Protein AF-0000000084351774 (afdb_homodimer)

Structure (mmCIF, N/CA/C/O backbone):
data_AF-0000000084351774-model_v1
#
loop_
_entity.id
_entity.type
_entity.pdbx_description
1 polymer 'ESAT-6-like protein'
#
loop_
_atom_site.group_PDB
_atom_site.id
_atom_site.type_symbol
_atom_site.label_atom_id
_atom_site.label_alt_id
_atom_site.label_comp_id
_atom_site.label_asym_id
_atom_site.label_entity_id
_atom_site.label_seq_id
_atom_site.pdbx_PDB_ins_code
_atom_site.Cartn_x
_atom_site.Cartn_y
_atom_site.Cartn_z
_atom_site.occupancy
_atom_site.B_iso_or_equiv
_atom_site.auth_seq_id
_atom_site.auth_comp_id
_atom_site.auth_asym_id
_atom_site.auth_atom_id
_atom_site.pdbx_PDB_model_num
ATOM 1 N N . MET A 1 1 ? 3.242 -25.094 -24.734 1 43.88 1 MET A N 1
ATOM 2 C CA . MET A 1 1 ? 3.279 -25.969 -23.578 1 43.88 1 MET A CA 1
ATOM 3 C C . MET A 1 1 ? 3.076 -25.172 -22.281 1 43.88 1 MET A C 1
ATOM 5 O O . MET A 1 1 ? 3.398 -23.984 -22.234 1 43.88 1 MET A O 1
ATOM 9 N N . ALA A 1 2 ? 2.023 -25.312 -21.484 1 52.97 2 ALA A N 1
ATOM 10 C CA . ALA A 1 2 ? 1.847 -24.609 -20.219 1 52.97 2 ALA A CA 1
ATOM 11 C C . ALA A 1 2 ? 3.102 -24.719 -19.359 1 52.97 2 ALA A C 1
ATOM 13 O O . ALA A 1 2 ? 3.717 -25.781 -19.281 1 52.97 2 ALA A O 1
ATOM 14 N N . GLY A 1 3 ? 3.783 -23.688 -19.094 1 63.03 3 GLY A N 1
ATOM 15 C CA . GLY A 1 3 ? 5.055 -23.781 -18.391 1 63.03 3 GLY A CA 1
ATOM 16 C C . GLY A 1 3 ? 4.977 -24.609 -17.125 1 63.03 3 GLY A C 1
ATOM 17 O O . GLY A 1 3 ? 3.881 -24.922 -16.641 1 63.03 3 GLY A O 1
ATOM 18 N N . GLN A 1 4 ? 5.938 -25.297 -16.797 1 80.94 4 GLN A N 1
ATOM 19 C CA . GLN A 1 4 ? 6.051 -26.219 -15.664 1 80.94 4 GLN A CA 1
ATOM 20 C C . GLN A 1 4 ? 5.941 -25.484 -14.336 1 80.94 4 GLN A C 1
ATOM 22 O O . GLN A 1 4 ? 6.539 -24.422 -14.164 1 80.94 4 GLN A O 1
ATOM 27 N N . ILE A 1 5 ? 4.879 -25.891 -13.453 1 87.19 5 ILE A N 1
ATOM 28 C CA . ILE A 1 5 ? 4.738 -25.453 -12.07 1 87.19 5 ILE A CA 1
ATOM 29 C C . ILE A 1 5 ? 5.449 -26.438 -11.141 1 87.19 5 ILE A C 1
ATOM 31 O O . ILE A 1 5 ? 5.195 -27.641 -11.195 1 87.19 5 ILE A O 1
ATOM 35 N N . ARG A 1 6 ? 6.402 -25.938 -10.461 1 91.12 6 ARG A N 1
ATOM 36 C CA . ARG A 1 6 ? 7.215 -26.766 -9.578 1 91.12 6 ARG A CA 1
ATOM 37 C C . ARG A 1 6 ? 6.801 -26.594 -8.117 1 91.12 6 ARG A C 1
ATOM 39 O O . ARG A 1 6 ? 7.648 -26.578 -7.227 1 91.12 6 ARG A O 1
ATOM 46 N N . MET A 1 7 ? 5.621 -26.281 -7.895 1 93.62 7 MET A N 1
ATOM 47 C CA . MET A 1 7 ? 5.043 -26.156 -6.559 1 93.62 7 MET A CA 1
ATOM 48 C C . MET A 1 7 ? 3.955 -27.188 -6.336 1 93.62 7 MET A C 1
ATOM 50 O O . MET A 1 7 ? 3.221 -27.547 -7.262 1 93.62 7 MET A O 1
ATOM 54 N N . THR A 1 8 ? 3.967 -27.656 -5.059 1 94.88 8 THR A N 1
ATOM 55 C CA . THR A 1 8 ? 2.859 -28.531 -4.676 1 94.88 8 THR A CA 1
ATOM 56 C C . THR A 1 8 ? 1.582 -27.719 -4.473 1 94.88 8 THR A C 1
ATOM 58 O O . THR A 1 8 ? 1.634 -26.5 -4.316 1 94.88 8 THR A O 1
ATOM 61 N N . PRO A 1 9 ? 0.42 -28.406 -4.43 1 97.06 9 PRO A N 1
ATOM 62 C CA . PRO A 1 9 ? -0.834 -27.719 -4.125 1 97.06 9 PRO A CA 1
ATOM 63 C C . PRO A 1 9 ? -0.791 -26.969 -2.795 1 97.06 9 PRO A C 1
ATOM 65 O O . PRO A 1 9 ? -1.277 -25.844 -2.697 1 97.06 9 PRO A O 1
ATOM 68 N N . ASP A 1 10 ? -0.139 -27.562 -1.834 1 97.88 10 ASP A N 1
ATOM 69 C CA . ASP A 1 10 ? -0.064 -26.938 -0.518 1 97.88 10 ASP A CA 1
ATOM 70 C C . ASP A 1 10 ? 0.781 -25.656 -0.561 1 97.88 10 ASP A C 1
ATOM 72 O O . ASP A 1 10 ? 0.441 -24.656 0.074 1 97.88 10 ASP A O 1
ATOM 76 N N . GLN A 1 11 ? 1.874 -25.734 -1.217 1 97.38 11 GLN A N 1
ATOM 77 C CA . GLN A 1 11 ? 2.723 -24.562 -1.377 1 97.38 11 GLN A CA 1
ATOM 78 C C . GLN A 1 11 ? 1.978 -23.438 -2.088 1 97.38 11 GLN A C 1
ATOM 80 O O . GLN A 1 11 ? 2.078 -22.281 -1.694 1 97.38 11 GLN A O 1
ATOM 85 N N . LEU A 1 12 ? 1.243 -23.766 -3.107 1 97.69 12 LEU A N 1
ATOM 86 C CA . LEU A 1 12 ? 0.441 -22.797 -3.846 1 97.69 12 LEU A CA 1
ATOM 87 C C . LEU A 1 12 ? -0.591 -22.125 -2.936 1 97.69 12 LEU A C 1
ATOM 89 O O . LEU A 1 12 ? -0.768 -20.906 -2.969 1 97.69 12 LEU A O 1
ATOM 93 N N . GLN A 1 13 ? -1.174 -22.938 -2.145 1 98.62 13 GLN A N 1
ATOM 94 C CA . GLN A 1 13 ? -2.191 -22.422 -1.236 1 98.62 13 GLN A CA 1
ATOM 95 C C . GLN A 1 13 ? -1.574 -21.5 -0.185 1 98.62 13 GLN A C 1
ATOM 97 O O . GLN A 1 13 ? -2.166 -20.484 0.182 1 98.62 13 GLN A O 1
ATOM 102 N N . ALA A 1 14 ? -0.436 -21.906 0.31 1 98.5 14 ALA A N 1
ATOM 103 C CA . ALA A 1 14 ? 0.244 -21.078 1.308 1 98.5 14 ALA A CA 1
ATOM 104 C C . ALA A 1 14 ? 0.617 -19.719 0.733 1 98.5 14 ALA A C 1
ATOM 106 O O . ALA A 1 14 ? 0.465 -18.688 1.401 1 98.5 14 ALA A O 1
ATOM 107 N N . ARG A 1 15 ? 1.112 -19.672 -0.45 1 98.12 15 ARG A N 1
ATOM 108 C CA . ARG A 1 15 ? 1.452 -18.422 -1.097 1 98.12 15 ARG A CA 1
ATOM 109 C C . ARG A 1 15 ? 0.202 -17.594 -1.376 1 98.12 15 ARG A C 1
ATOM 111 O O . ARG A 1 15 ? 0.211 -16.359 -1.215 1 98.12 15 ARG A O 1
ATOM 118 N N . ALA A 1 16 ? -0.841 -18.25 -1.843 1 98.81 16 ALA A N 1
ATOM 119 C CA . ALA A 1 16 ? -2.113 -17.562 -2.072 1 98.81 16 ALA A CA 1
ATOM 120 C C . ALA A 1 16 ? -2.561 -16.812 -0.828 1 98.81 16 ALA A C 1
ATOM 122 O O . ALA A 1 16 ? -2.979 -15.648 -0.918 1 98.81 16 ALA A O 1
ATOM 123 N N . LYS A 1 17 ? -2.406 -17.453 0.258 1 98.88 17 LYS A N 1
ATOM 124 C CA . LYS A 1 17 ? -2.832 -16.859 1.52 1 98.88 17 LYS A CA 1
ATOM 125 C C . LYS A 1 17 ? -2.02 -15.602 1.831 1 98.88 17 LYS A C 1
ATOM 127 O O . LYS A 1 17 ? -2.559 -14.625 2.348 1 98.88 17 LYS A O 1
ATOM 132 N N . ARG A 1 18 ? -0.781 -15.633 1.539 1 98.81 18 ARG A N 1
ATOM 133 C CA . ARG A 1 18 ? 0.073 -14.477 1.785 1 98.81 18 ARG A CA 1
ATOM 134 C C . ARG A 1 18 ? -0.361 -13.281 0.937 1 98.81 18 ARG A C 1
ATOM 136 O O . ARG A 1 18 ? -0.376 -12.148 1.415 1 98.81 18 ARG A O 1
ATOM 143 N N . TYR A 1 19 ? -0.683 -13.562 -0.266 1 98.88 19 TYR A N 1
ATOM 144 C CA . TYR A 1 19 ? -1.185 -12.492 -1.121 1 98.88 19 TYR A CA 1
ATOM 145 C C . TYR A 1 19 ? -2.496 -11.93 -0.582 1 98.88 19 TYR A C 1
ATOM 147 O O . TYR A 1 19 ? -2.684 -10.711 -0.526 1 98.88 19 TYR A O 1
ATOM 155 N N . GLY A 1 20 ? -3.373 -12.797 -0.236 1 98.94 20 GLY A N 1
ATOM 156 C CA . GLY A 1 20 ? -4.648 -12.367 0.31 1 98.94 20 GLY A CA 1
ATOM 157 C C . GLY A 1 20 ? -4.508 -11.523 1.566 1 98.94 20 GLY A C 1
ATOM 158 O O . GLY A 1 20 ? -5.16 -10.492 1.704 1 98.94 20 GLY A O 1
ATOM 159 N N . GLN A 1 21 ? -3.643 -11.984 2.484 1 98.88 21 GLN A N 1
ATOM 160 C CA . GLN A 1 21 ? -3.389 -11.25 3.721 1 98.88 21 GLN A CA 1
ATOM 161 C C . GLN A 1 21 ? -2.793 -9.875 3.432 1 98.88 21 GLN A C 1
ATOM 163 O O . GLN A 1 21 ? -3.164 -8.883 4.066 1 98.88 21 GLN A O 1
ATOM 168 N N . SER A 1 22 ? -1.907 -9.859 2.486 1 98.88 22 SER A N 1
ATOM 169 C CA . SER A 1 22 ? -1.298 -8.586 2.113 1 98.88 22 SER A CA 1
ATOM 170 C C . SER A 1 22 ? -2.332 -7.629 1.536 1 98.88 22 SER A C 1
ATOM 172 O O . SER A 1 22 ? -2.326 -6.438 1.854 1 98.88 22 SER A O 1
ATOM 174 N N . SER A 1 23 ? -3.211 -8.109 0.695 1 98.94 23 SER A N 1
ATOM 175 C CA . SER A 1 23 ? -4.281 -7.293 0.135 1 98.94 23 SER A CA 1
ATOM 176 C C . SER A 1 23 ? -5.141 -6.68 1.233 1 98.94 23 SER A C 1
ATOM 178 O O . SER A 1 23 ? -5.414 -5.477 1.216 1 98.94 23 SER A O 1
ATOM 180 N N . GLN A 1 24 ? -5.496 -7.488 2.207 1 98.88 24 GLN A N 1
ATOM 181 C CA . GLN A 1 24 ? -6.336 -7.027 3.305 1 98.88 24 GLN A CA 1
ATOM 182 C C . GLN A 1 24 ? -5.621 -5.965 4.137 1 98.88 24 GLN A C 1
ATOM 184 O O . GLN A 1 24 ? -6.23 -4.969 4.539 1 98.88 24 GLN A O 1
ATOM 189 N N . GLN A 1 25 ? -4.363 -6.23 4.383 1 98.88 25 GLN A N 1
ATOM 190 C CA . GLN A 1 25 ? -3.576 -5.258 5.137 1 98.88 25 GLN A CA 1
ATOM 191 C C . GLN A 1 25 ? -3.492 -3.926 4.398 1 98.88 25 GLN A C 1
ATOM 193 O O . GLN A 1 25 ? -3.65 -2.865 5.008 1 98.88 25 GLN A O 1
ATOM 198 N N . ILE A 1 26 ? -3.293 -3.99 3.141 1 98.88 26 ILE A N 1
ATOM 199 C CA . ILE A 1 26 ? -3.195 -2.777 2.336 1 98.88 26 ILE A CA 1
ATOM 200 C C . ILE A 1 26 ? -4.52 -2.02 2.377 1 98.88 26 ILE A C 1
ATOM 202 O O . ILE A 1 26 ? -4.539 -0.799 2.549 1 98.88 26 ILE A O 1
ATOM 206 N N . GLU A 1 27 ? -5.59 -2.717 2.23 1 98.81 27 GLU A N 1
ATOM 207 C CA . GLU A 1 27 ? -6.91 -2.09 2.236 1 98.81 27 GLU A CA 1
ATOM 208 C C . GLU A 1 27 ? -7.195 -1.415 3.574 1 98.81 27 GLU A C 1
ATOM 210 O O . GLU A 1 27 ? -7.789 -0.336 3.617 1 98.81 27 GLU A O 1
ATOM 215 N N . GLN A 1 28 ? -6.805 -2.068 4.586 1 98.81 28 GLN A N 1
ATOM 216 C CA . GLN A 1 28 ? -6.996 -1.487 5.91 1 98.81 28 GLN A CA 1
ATOM 217 C C . GLN A 1 28 ? -6.18 -0.21 6.074 1 98.81 28 GLN A C 1
ATOM 219 O O . GLN A 1 28 ? -6.68 0.793 6.586 1 98.81 28 GLN A O 1
ATOM 224 N N . ILE A 1 29 ? -4.938 -0.267 5.664 1 98.88 29 ILE A N 1
ATOM 225 C CA . ILE A 1 29 ? -4.07 0.904 5.738 1 98.88 29 ILE A CA 1
ATOM 226 C C . ILE A 1 29 ? -4.676 2.047 4.926 1 98.88 29 ILE A C 1
ATOM 228 O O . ILE A 1 29 ? -4.727 3.188 5.391 1 98.88 29 ILE A O 1
ATOM 232 N N . LEU A 1 30 ? -5.152 1.757 3.738 1 98.88 30 LEU A N 1
ATOM 233 C CA . LEU A 1 30 ? -5.738 2.764 2.861 1 98.88 30 LEU A CA 1
ATOM 234 C C . LEU A 1 30 ? -6.973 3.389 3.5 1 98.88 30 LEU A C 1
ATOM 236 O O . LEU A 1 30 ? -7.176 4.602 3.412 1 98.88 30 LEU A O 1
ATOM 240 N N . ARG A 1 31 ? -7.781 2.561 4.082 1 98.69 31 ARG A N 1
ATOM 241 C CA . ARG A 1 31 ? -8.969 3.072 4.766 1 98.69 31 ARG A CA 1
ATOM 242 C C . ARG A 1 31 ? -8.578 4.02 5.895 1 98.69 31 ARG A C 1
ATOM 244 O O . ARG A 1 31 ? -9.141 5.109 6.016 1 98.69 31 ARG A O 1
ATOM 251 N N . ASP A 1 32 ? -7.633 3.627 6.703 1 98.62 32 ASP A N 1
ATOM 252 C CA . ASP A 1 32 ? -7.164 4.449 7.812 1 98.62 32 ASP A CA 1
ATOM 253 C C . ASP A 1 32 ? -6.602 5.777 7.312 1 98.62 32 ASP A C 1
ATOM 255 O O . ASP A 1 32 ? -6.91 6.836 7.867 1 98.62 32 ASP A O 1
ATOM 259 N N . LEU A 1 33 ? -5.828 5.707 6.262 1 98.81 33 LEU A N 1
ATOM 260 C CA . LEU A 1 33 ? -5.195 6.91 5.727 1 98.81 33 LEU A CA 1
ATOM 261 C C . LEU A 1 33 ? -6.23 7.82 5.07 1 98.81 33 LEU A C 1
ATOM 263 O O . LEU A 1 33 ? -6.102 9.047 5.117 1 98.81 33 LEU A O 1
ATOM 267 N N . THR A 1 34 ? -7.188 7.234 4.422 1 98.62 34 THR A N 1
ATOM 268 C CA . THR A 1 34 ? -8.266 8.023 3.832 1 98.62 34 THR A CA 1
ATOM 269 C C . THR A 1 34 ? -9.008 8.812 4.906 1 98.62 34 THR A C 1
ATOM 271 O O . THR A 1 34 ? -9.273 10 4.738 1 98.62 34 THR A O 1
ATOM 274 N N . ASN A 1 35 ? -9.289 8.188 6.004 1 98 35 ASN A N 1
ATOM 275 C CA . ASN A 1 35 ? -9.93 8.867 7.125 1 98 35 ASN A CA 1
ATOM 276 C C . ASN A 1 35 ? -9.047 9.969 7.691 1 98 35 ASN A C 1
ATOM 278 O O . ASN A 1 35 ? -9.531 11.062 7.992 1 98 35 ASN A O 1
ATOM 282 N N . LEU A 1 36 ? -7.773 9.688 7.844 1 97.38 36 LEU A N 1
ATOM 283 C CA . LEU A 1 36 ? -6.82 10.68 8.344 1 97.38 36 LEU A CA 1
ATOM 284 C C . LEU A 1 36 ? -6.773 11.898 7.422 1 97.38 36 LEU A C 1
ATOM 286 O O . LEU A 1 36 ? -6.742 13.031 7.898 1 97.38 36 LEU A O 1
ATOM 290 N N . GLN A 1 37 ? -6.805 11.672 6.133 1 96.69 37 GLN A N 1
ATOM 291 C CA . GLN A 1 37 ? -6.805 12.75 5.148 1 96.69 37 GLN A CA 1
ATOM 292 C C . GLN A 1 37 ? -8.055 13.609 5.273 1 96.69 37 GLN A C 1
ATOM 294 O O . GLN A 1 37 ? -7.984 14.844 5.191 1 96.69 37 GLN A O 1
ATOM 299 N N . GLU A 1 38 ? -9.195 12.984 5.426 1 94.88 38 GLU A N 1
ATOM 300 C CA . GLU A 1 38 ? -10.453 13.703 5.574 1 94.88 38 GLU A CA 1
ATOM 301 C C . GLU A 1 38 ? -10.438 14.594 6.816 1 94.88 38 GLU A C 1
ATOM 303 O O . GLU A 1 38 ? -10.875 15.742 6.766 1 94.88 38 GLU A O 1
ATOM 308 N N . GLU A 1 39 ? -9.945 14.094 7.898 1 94 39 GLU A N 1
ATOM 309 C CA . GLU A 1 39 ? -9.82 14.859 9.133 1 94 39 GLU A CA 1
ATOM 310 C C . GLU A 1 39 ? -8.875 16.047 8.961 1 94 39 GLU A C 1
ATOM 312 O O . GLU A 1 39 ? -9.172 17.156 9.398 1 94 39 GLU A O 1
ATOM 317 N N . LEU A 1 40 ? -7.773 15.758 8.305 1 93.62 40 LEU A N 1
ATOM 318 C CA . LEU A 1 40 ? -6.777 16.797 8.086 1 93.62 40 LEU A CA 1
ATOM 319 C C . LEU A 1 40 ? -7.344 17.922 7.219 1 93.62 40 LEU A C 1
ATOM 321 O O . LEU A 1 40 ? -7.129 19.094 7.508 1 93.62 40 LEU A O 1
ATOM 325 N N . ARG A 1 41 ? -8.008 17.578 6.191 1 91.44 41 ARG A N 1
ATOM 326 C CA . ARG A 1 41 ? -8.602 18.562 5.293 1 91.44 41 ARG A CA 1
ATOM 327 C C . ARG A 1 41 ? -9.555 19.5 6.051 1 91.44 41 ARG A C 1
ATOM 329 O O . ARG A 1 41 ? -9.648 20.688 5.742 1 91.44 41 ARG A O 1
ATOM 336 N N . GLY A 1 42 ? -10.234 18.922 7.023 1 90.69 42 GLY A N 1
ATOM 337 C CA . GLY A 1 42 ? -11.188 19.703 7.793 1 90.69 42 GLY A CA 1
ATOM 338 C C . GLY A 1 42 ? -10.523 20.625 8.797 1 90.69 42 GLY A C 1
ATOM 339 O O . GLY A 1 42 ? -11.156 21.562 9.305 1 90.69 42 GLY A O 1
ATOM 340 N N . GLU A 1 43 ? -9.289 20.375 9.094 1 91.5 43 GLU A N 1
ATOM 341 C CA . GLU A 1 43 ? -8.633 21.078 10.188 1 91.5 43 GLU A CA 1
ATOM 342 C C . GLU A 1 43 ? -7.504 21.969 9.664 1 91.5 43 GLU A C 1
ATOM 344 O O . GLU A 1 43 ? -6.898 22.719 10.43 1 91.5 43 GLU A O 1
ATOM 349 N N . TRP A 1 44 ? -7.238 21.75 8.375 1 87 44 TRP A N 1
ATOM 350 C CA . TRP A 1 44 ? -6.168 22.484 7.719 1 87 44 TRP A CA 1
ATOM 351 C C . TRP A 1 44 ? -6.719 23.375 6.602 1 87 44 TRP A C 1
ATOM 353 O O . TRP A 1 44 ? -7.305 22.875 5.641 1 87 44 TRP A O 1
ATOM 363 N N . GLU A 1 45 ? -6.652 24.609 6.801 1 78.75 45 GLU A N 1
ATOM 364 C CA . GLU A 1 45 ? -7.129 25.547 5.785 1 78.75 45 GLU A CA 1
ATOM 365 C C . GLU A 1 45 ? -5.98 26.062 4.93 1 78.75 45 GLU A C 1
ATOM 367 O O . GLU A 1 45 ? -4.895 26.359 5.438 1 78.75 45 GLU A O 1
ATOM 372 N N . GLY A 1 46 ? -6.234 26.094 3.578 1 77 46 GLY A N 1
ATOM 373 C CA . GLY A 1 46 ? -5.281 26.75 2.693 1 77 46 GLY A CA 1
ATOM 374 C C . GLY A 1 46 ? -4.566 25.766 1.772 1 77 46 GLY A C 1
ATOM 375 O O . GLY A 1 46 ? -4.914 24.594 1.717 1 77 46 GLY A O 1
ATOM 376 N N . ARG A 1 47 ? -3.533 26.344 1.1 1 80 47 ARG A N 1
ATOM 377 C CA . ARG A 1 47 ? -2.91 25.641 -0.018 1 80 47 ARG A CA 1
ATOM 378 C C . ARG A 1 47 ? -1.722 24.812 0.451 1 80 47 ARG A C 1
ATOM 380 O O . ARG A 1 47 ? -1.191 24 -0.305 1 80 47 ARG A O 1
ATOM 387 N N . ALA A 1 48 ? -1.439 24.906 1.725 1 78.19 48 ALA A N 1
ATOM 388 C CA . ALA A 1 48 ? -0.182 24.328 2.186 1 78.19 48 ALA A CA 1
ATOM 389 C C . ALA A 1 48 ? -0.202 22.797 2.059 1 78.19 48 ALA A C 1
ATOM 391 O O . ALA A 1 48 ? 0.833 22.172 1.809 1 78.19 48 ALA A O 1
ATOM 392 N N . PHE A 1 49 ? -1.435 22.25 2.162 1 86.75 49 PHE A N 1
ATOM 393 C CA . PHE A 1 49 ? -1.5 20.797 2.135 1 86.75 49 PHE A CA 1
ATOM 394 C C . PHE A 1 49 ? -2.146 20.312 0.844 1 86.75 49 PHE A C 1
ATOM 396 O O . PHE A 1 49 ? -2.217 19.109 0.597 1 86.75 49 PHE A O 1
ATOM 403 N N . GLU A 1 50 ? -2.547 21.172 0.055 1 90.69 50 GLU A N 1
ATOM 404 C CA . GLU A 1 50 ? -3.277 20.844 -1.165 1 90.69 50 GLU A CA 1
ATOM 405 C C . GLU A 1 50 ? -2.449 19.953 -2.082 1 90.69 50 GLU A C 1
ATOM 407 O O . GLU A 1 50 ? -2.982 19.031 -2.705 1 90.69 50 GLU A O 1
ATOM 412 N N . ARG A 1 51 ? -1.21 20.25 -2.115 1 92.75 51 ARG A N 1
ATOM 413 C CA . ARG A 1 51 ? -0.34 19.469 -2.979 1 92.75 51 ARG A CA 1
ATOM 414 C C . ARG A 1 51 ? -0.282 18.016 -2.514 1 92.75 51 ARG A C 1
ATOM 416 O O . ARG A 1 51 ? -0.313 17.094 -3.334 1 92.75 51 ARG A O 1
ATOM 423 N N . PHE A 1 52 ? -0.22 17.828 -1.223 1 95.5 52 PHE A N 1
ATOM 424 C CA . PHE A 1 52 ? -0.191 16.469 -0.688 1 95.5 52 PHE A CA 1
ATOM 425 C C . PHE A 1 52 ? -1.517 15.758 -0.938 1 95.5 52 PHE A C 1
ATOM 427 O O . PHE A 1 52 ? -1.537 14.578 -1.295 1 95.5 52 PHE A O 1
ATOM 434 N N . ASP A 1 53 ? -2.553 16.469 -0.72 1 95.5 53 ASP A N 1
ATOM 435 C CA . ASP A 1 53 ? -3.879 15.906 -0.945 1 95.5 53 ASP A CA 1
ATOM 436 C C . ASP A 1 53 ? -4.055 15.484 -2.402 1 95.5 53 ASP A C 1
ATOM 438 O O . ASP A 1 53 ? -4.625 14.43 -2.686 1 95.5 53 ASP A O 1
ATOM 442 N N . ASP A 1 54 ? -3.588 16.312 -3.291 1 96.75 54 ASP A N 1
ATOM 443 C CA . ASP A 1 54 ? -3.662 15.992 -4.715 1 96.75 54 ASP A CA 1
ATOM 444 C C . ASP A 1 54 ? -2.895 14.711 -5.039 1 96.75 54 ASP A C 1
ATOM 446 O O . ASP A 1 54 ? -3.393 13.852 -5.766 1 96.75 54 ASP A O 1
ATOM 450 N N . GLN A 1 55 ? -1.711 14.664 -4.523 1 98.19 55 GLN A N 1
ATOM 451 C CA . GLN A 1 55 ? -0.909 13.461 -4.754 1 98.19 55 GLN A CA 1
ATOM 452 C C . GLN A 1 55 ? -1.577 12.227 -4.156 1 98.19 55 GLN A C 1
ATOM 454 O O . GLN A 1 55 ? -1.536 11.148 -4.746 1 98.19 55 GLN A O 1
ATOM 459 N N . PHE A 1 56 ? -2.182 12.375 -2.988 1 98.69 56 PHE A N 1
ATOM 460 C CA . PHE A 1 56 ? -2.906 11.273 -2.367 1 98.69 56 PHE A CA 1
ATOM 461 C C . PHE A 1 56 ? -4.027 10.781 -3.275 1 98.69 56 PHE A C 1
ATOM 463 O O . PHE A 1 56 ? -4.16 9.578 -3.512 1 98.69 56 PHE A O 1
ATOM 470 N N . ARG A 1 57 ? -4.77 11.672 -3.805 1 98.06 57 ARG A N 1
ATOM 471 C CA . ARG A 1 57 ? -5.898 11.336 -4.664 1 98.06 57 ARG A CA 1
ATOM 472 C C . ARG A 1 57 ? -5.434 10.648 -5.941 1 98.06 57 ARG A C 1
ATOM 474 O O . ARG A 1 57 ? -6.121 9.766 -6.465 1 98.06 57 ARG A O 1
ATOM 481 N N . GLU A 1 58 ? -4.301 11.008 -6.391 1 98.62 58 GLU A N 1
ATOM 482 C CA . GLU A 1 58 ? -3.744 10.422 -7.605 1 98.62 58 GLU A CA 1
ATOM 483 C C . GLU A 1 58 ? -3.236 9.008 -7.355 1 98.62 58 GLU A C 1
ATOM 485 O O . GLU A 1 58 ? -3.41 8.125 -8.195 1 98.62 58 GLU A O 1
ATOM 490 N N . LEU A 1 59 ? -2.664 8.836 -6.215 1 98.81 59 LEU A N 1
ATOM 491 C CA . LEU A 1 59 ? -1.959 7.582 -5.973 1 98.81 59 LEU A CA 1
ATOM 492 C C . LEU A 1 59 ? -2.889 6.547 -5.344 1 98.81 59 LEU A C 1
ATOM 494 O O . LEU A 1 59 ? -2.686 5.344 -5.504 1 98.81 59 LEU A O 1
ATOM 498 N N . LYS A 1 60 ? -3.918 7.016 -4.633 1 98.88 60 LYS A N 1
ATOM 499 C CA . LYS A 1 60 ? -4.82 6.121 -3.912 1 98.88 60 LYS A CA 1
ATOM 500 C C . LYS A 1 60 ? -5.383 5.043 -4.836 1 98.88 60 LYS A C 1
ATOM 502 O O . LYS A 1 60 ? -5.324 3.854 -4.516 1 98.88 60 LYS A O 1
ATOM 507 N N . PRO A 1 61 ? -5.871 5.398 -6.027 1 98.81 61 PRO A N 1
ATOM 508 C CA . PRO A 1 61 ? -6.414 4.352 -6.895 1 98.81 61 PRO A CA 1
ATOM 509 C C . PRO A 1 61 ? -5.355 3.346 -7.344 1 98.81 61 PRO A C 1
ATOM 511 O O . PRO A 1 61 ? -5.672 2.176 -7.578 1 98.81 61 PRO A O 1
ATOM 514 N N . LYS A 1 62 ? -4.133 3.775 -7.449 1 98.81 62 LYS A N 1
ATOM 515 C CA . LYS A 1 62 ? -3.061 2.859 -7.832 1 98.81 62 LYS A CA 1
ATOM 516 C C . LYS A 1 62 ? -2.771 1.856 -6.719 1 98.81 62 LYS A C 1
ATOM 518 O O . LYS A 1 62 ? -2.504 0.684 -6.988 1 98.81 62 LYS A O 1
ATOM 523 N N . VAL A 1 63 ? -2.822 2.303 -5.496 1 98.88 63 VAL A N 1
ATOM 524 C CA . VAL A 1 63 ? -2.645 1.42 -4.348 1 98.88 63 VAL A CA 1
ATOM 525 C C . VAL A 1 63 ? -3.807 0.434 -4.27 1 98.88 63 VAL A C 1
ATOM 527 O O . VAL A 1 63 ? -3.611 -0.744 -3.961 1 98.88 63 VAL A O 1
ATOM 530 N N . GLN A 1 64 ? -4.973 0.935 -4.543 1 98.88 64 GLN A N 1
ATOM 531 C CA . GLN A 1 64 ? -6.137 0.055 -4.59 1 98.88 64 GLN A CA 1
ATOM 532 C C . GLN A 1 64 ? -5.984 -0.998 -5.684 1 98.88 64 GLN A C 1
ATOM 534 O O . GLN A 1 64 ? -6.312 -2.168 -5.477 1 98.88 64 GLN A O 1
ATOM 539 N N . ASP A 1 65 ? -5.492 -0.565 -6.82 1 98.88 65 ASP A N 1
ATOM 540 C CA . ASP A 1 65 ? -5.23 -1.504 -7.906 1 98.88 65 ASP A CA 1
ATOM 541 C C . ASP A 1 65 ? -4.227 -2.574 -7.477 1 98.88 65 ASP A C 1
ATOM 543 O O . ASP A 1 65 ? -4.359 -3.74 -7.848 1 98.88 65 ASP A O 1
ATOM 547 N N . PHE A 1 66 ? -3.285 -2.16 -6.766 1 98.94 66 PHE A N 1
ATOM 548 C CA . PHE A 1 66 ? -2.277 -3.096 -6.277 1 98.94 66 PHE A CA 1
ATOM 549 C C . PHE A 1 66 ? -2.902 -4.129 -5.348 1 98.94 66 PHE A C 1
ATOM 551 O O . PHE A 1 66 ? -2.637 -5.328 -5.477 1 98.94 66 PHE A O 1
ATOM 558 N N . SER A 1 67 ? -3.725 -3.637 -4.422 1 98.94 67 SER A N 1
ATOM 559 C CA . SER A 1 67 ? -4.441 -4.562 -3.549 1 98.94 67 SER A CA 1
ATOM 560 C C . SER A 1 67 ? -5.285 -5.543 -4.355 1 98.94 67 SER A C 1
ATOM 562 O O . SER A 1 67 ? -5.293 -6.742 -4.07 1 98.94 67 SER A O 1
ATOM 564 N N . GLN A 1 68 ? -5.969 -5.051 -5.359 1 98.88 68 GLN A N 1
ATOM 565 C CA . GLN A 1 68 ? -6.797 -5.898 -6.211 1 98.88 68 GLN A CA 1
ATOM 566 C C . GLN A 1 68 ? -5.945 -6.926 -6.957 1 98.88 68 GLN A C 1
ATOM 568 O O . GLN A 1 68 ? -6.355 -8.078 -7.121 1 98.88 68 GLN A O 1
ATOM 573 N N . LEU A 1 69 ? -4.809 -6.48 -7.426 1 98.94 69 LEU A N 1
ATOM 574 C CA . LEU A 1 69 ? -3.895 -7.406 -8.086 1 98.94 69 LEU A CA 1
ATOM 575 C C . LEU A 1 69 ? -3.525 -8.555 -7.16 1 98.94 69 LEU A C 1
ATOM 577 O O . LEU A 1 69 ? -3.479 -9.711 -7.586 1 98.94 69 LEU A O 1
ATOM 581 N N . MET A 1 70 ? -3.221 -8.266 -5.848 1 98.88 70 MET A N 1
ATOM 582 C CA . MET A 1 70 ? -2.902 -9.305 -4.875 1 98.88 70 MET A CA 1
ATOM 583 C C . MET A 1 70 ? -4.055 -10.289 -4.738 1 98.88 70 MET A C 1
ATOM 585 O O . MET A 1 70 ? -3.836 -11.5 -4.641 1 98.88 70 MET A O 1
ATOM 589 N N . GLN A 1 71 ? -5.262 -9.766 -4.734 1 98.88 71 GLN A N 1
ATOM 590 C CA . GLN A 1 71 ? -6.43 -10.633 -4.645 1 98.88 71 GLN A CA 1
ATOM 591 C C . GLN A 1 71 ? -6.547 -11.523 -5.875 1 98.88 71 GLN A C 1
ATOM 593 O O . GLN A 1 71 ? -6.875 -12.703 -5.762 1 98.88 71 GLN A O 1
ATOM 598 N N . ASP A 1 72 ? -6.297 -10.945 -7.012 1 98.69 72 ASP A N 1
ATOM 599 C CA . ASP A 1 72 ? -6.348 -11.711 -8.25 1 98.69 72 ASP A CA 1
ATOM 600 C C . ASP A 1 72 ? -5.309 -12.828 -8.25 1 98.69 72 ASP A C 1
ATOM 602 O O . ASP A 1 72 ? -5.59 -13.945 -8.688 1 98.69 72 ASP A O 1
ATOM 606 N N . ILE A 1 73 ? -4.168 -12.508 -7.789 1 98.31 73 ILE A N 1
ATOM 607 C CA . ILE A 1 73 ? -3.111 -13.508 -7.711 1 98.31 73 ILE A CA 1
ATOM 608 C C . ILE A 1 73 ? -3.514 -14.609 -6.727 1 98.31 73 ILE A C 1
ATOM 610 O O . ILE A 1 73 ? -3.342 -15.797 -7.012 1 98.31 73 ILE A O 1
ATOM 614 N N . GLU A 1 74 ? -4 -14.164 -5.582 1 98.81 74 GLU A N 1
ATOM 615 C CA . GLU A 1 74 ? -4.492 -15.141 -4.613 1 98.81 74 GLU A CA 1
ATOM 616 C C . GLU A 1 74 ? -5.469 -16.109 -5.258 1 98.81 74 GLU A C 1
ATOM 618 O O . GLU A 1 74 ? -5.344 -17.328 -5.094 1 98.81 74 GLU A O 1
ATOM 623 N N . MET A 1 75 ? -6.398 -15.594 -5.977 1 98.69 75 MET A N 1
ATOM 624 C CA . MET A 1 75 ? -7.422 -16.422 -6.617 1 98.69 75 MET A CA 1
ATOM 625 C C . MET A 1 75 ? -6.801 -17.359 -7.645 1 98.69 75 MET A C 1
ATOM 627 O O . MET A 1 75 ? -7.133 -18.547 -7.691 1 98.69 75 MET A O 1
ATOM 631 N N . GLN A 1 76 ? -5.926 -16.828 -8.445 1 97.19 76 GLN A N 1
ATOM 632 C CA . GLN A 1 76 ? -5.289 -17.641 -9.484 1 97.19 76 GLN A CA 1
ATOM 633 C C . GLN A 1 76 ? -4.465 -18.766 -8.875 1 97.19 76 GLN A C 1
ATOM 635 O O . GLN A 1 76 ? -4.496 -19.906 -9.359 1 97.19 76 GLN A O 1
ATOM 640 N N . LEU A 1 77 ? -3.709 -18.453 -7.82 1 97.62 77 LEU A N 1
ATOM 641 C CA . LEU A 1 77 ? -2.902 -19.469 -7.156 1 97.62 77 LEU A CA 1
ATOM 642 C C . LEU A 1 77 ? -3.789 -20.531 -6.527 1 97.62 77 LEU A C 1
ATOM 644 O O . LEU A 1 77 ? -3.455 -21.719 -6.555 1 97.62 77 LEU A O 1
ATOM 648 N N . THR A 1 78 ? -4.879 -20.109 -5.945 1 98.56 78 THR A N 1
ATOM 649 C CA . THR A 1 78 ? -5.816 -21.047 -5.348 1 98.56 78 THR A CA 1
ATOM 650 C C . THR A 1 78 ? -6.383 -22 -6.402 1 98.56 78 THR A C 1
ATOM 652 O O . THR A 1 78 ? -6.402 -23.219 -6.207 1 98.56 78 THR A O 1
ATOM 655 N N . LYS A 1 79 ? -6.836 -21.469 -7.52 1 97.69 79 LYS A N 1
ATOM 656 C CA . LYS A 1 79 ? -7.352 -22.281 -8.617 1 97.69 79 LYS A CA 1
ATOM 657 C C . LYS A 1 79 ? -6.285 -23.234 -9.148 1 97.69 79 LYS A C 1
ATOM 659 O O . LYS A 1 79 ? -6.574 -24.391 -9.445 1 97.69 79 LYS A O 1
ATOM 664 N N . THR A 1 80 ? -5.074 -22.75 -9.289 1 95.69 80 THR A N 1
ATOM 665 C CA . THR A 1 80 ? -3.963 -23.562 -9.766 1 95.69 80 THR A CA 1
ATOM 666 C C . THR A 1 80 ? -3.689 -24.719 -8.805 1 95.69 80 THR A C 1
ATOM 668 O O . THR A 1 80 ? -3.443 -25.844 -9.242 1 95.69 80 THR A O 1
ATOM 671 N N . ALA A 1 81 ? -3.721 -24.391 -7.508 1 97.12 81 ALA A N 1
ATOM 672 C CA . ALA A 1 81 ? -3.516 -25.422 -6.5 1 97.12 81 ALA A CA 1
ATOM 673 C C . ALA A 1 81 ? -4.527 -26.562 -6.66 1 97.12 81 ALA A C 1
ATOM 675 O O . ALA A 1 81 ? -4.164 -27.734 -6.586 1 97.12 81 ALA A O 1
ATOM 676 N N . GLU A 1 82 ? -5.719 -26.219 -6.895 1 97.44 82 GLU A N 1
ATOM 677 C CA . GLU A 1 82 ? -6.785 -27.203 -7.082 1 97.44 82 GLU A CA 1
ATOM 678 C C . GLU A 1 82 ? -6.562 -28.031 -8.344 1 97.44 82 GLU A C 1
ATOM 680 O O . GLU A 1 82 ? -6.738 -29.25 -8.336 1 97.44 82 GLU A O 1
ATOM 685 N N . ALA A 1 83 ? -6.184 -27.391 -9.406 1 94.81 83 ALA A N 1
ATOM 686 C CA . ALA A 1 83 ? -5.953 -28.078 -10.68 1 94.81 83 ALA A CA 1
ATOM 687 C C . ALA A 1 83 ? -4.789 -29.047 -10.57 1 94.81 83 ALA A C 1
ATOM 689 O O . ALA A 1 83 ? -4.863 -30.172 -11.094 1 94.81 83 ALA A O 1
ATOM 690 N N . VAL A 1 84 ? -3.756 -28.625 -9.922 1 92.81 84 VAL A N 1
ATOM 691 C CA . VAL A 1 84 ? -2.58 -29.469 -9.742 1 92.81 84 VAL A CA 1
ATOM 692 C C . VAL A 1 84 ? -2.945 -30.688 -8.898 1 92.81 84 VAL A C 1
ATOM 694 O O . VAL A 1 84 ? -2.535 -31.812 -9.203 1 92.81 84 VAL A O 1
ATOM 697 N N . ALA A 1 85 ? -3.686 -30.469 -7.848 1 95.06 85 ALA A N 1
ATOM 698 C CA . ALA A 1 85 ? -4.113 -31.562 -6.98 1 95.06 85 ALA A CA 1
ATOM 699 C C . ALA A 1 85 ? -4.945 -32.594 -7.754 1 95.06 85 ALA A C 1
ATOM 701 O O . ALA A 1 85 ? -4.758 -33.781 -7.594 1 95.06 85 ALA A O 1
ATOM 702 N N . GLN A 1 86 ? -5.773 -32.125 -8.57 1 94.5 86 GLN A N 1
ATOM 703 C CA . GLN A 1 86 ? -6.633 -33 -9.367 1 94.5 86 GLN A CA 1
ATOM 704 C C . GLN A 1 86 ? -5.824 -33.781 -10.398 1 94.5 86 GLN A C 1
ATOM 706 O O . GLN A 1 86 ? -6.074 -34.969 -10.625 1 94.5 86 GLN A O 1
ATOM 711 N N . GLN A 1 87 ? -4.887 -33.094 -10.992 1 89.19 87 GLN A N 1
ATOM 712 C CA . GLN A 1 87 ? -4.02 -33.75 -11.961 1 89.19 87 GLN A CA 1
ATOM 713 C C . GLN A 1 87 ? -3.197 -34.844 -11.305 1 89.19 87 GLN A C 1
ATOM 715 O O . GLN A 1 87 ? -3.047 -35.938 -11.867 1 89.19 87 GLN A O 1
ATOM 720 N N . ASP A 1 88 ? -2.686 -34.531 -10.156 1 89 88 ASP A N 1
ATOM 721 C CA . ASP A 1 88 ? -1.911 -35.531 -9.414 1 89 88 ASP A CA 1
ATOM 722 C C . ASP A 1 88 ? -2.76 -36.75 -9.086 1 89 88 ASP A C 1
ATOM 724 O O . ASP A 1 88 ? -2.287 -37.906 -9.18 1 89 88 ASP A O 1
ATOM 728 N N . GLU A 1 89 ? -3.932 -36.5 -8.664 1 88.69 89 GLU A N 1
ATOM 729 C CA . GLU A 1 89 ? -4.84 -37.594 -8.344 1 88.69 89 GLU A CA 1
ATOM 730 C C . GLU A 1 89 ? -5.168 -38.438 -9.578 1 88.69 89 GLU A C 1
ATOM 732 O O . GLU A 1 89 ? -5.188 -39.656 -9.516 1 88.69 89 GLU A O 1
ATOM 737 N N . ALA A 1 90 ? -5.363 -37.781 -10.648 1 88 90 ALA A N 1
ATOM 738 C CA . ALA A 1 90 ? -5.691 -38.469 -11.898 1 88 90 AL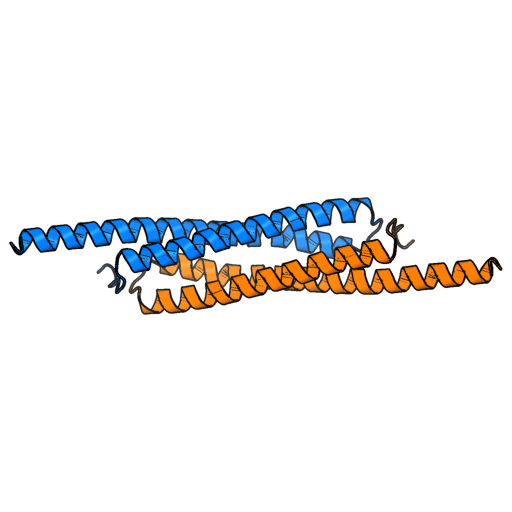A A CA 1
ATOM 739 C C . ALA A 1 90 ? -4.523 -39.312 -12.383 1 88 90 ALA A C 1
ATOM 741 O O . ALA A 1 90 ? -4.719 -40.438 -12.859 1 88 90 ALA A O 1
ATOM 742 N N . LEU A 1 91 ? -3.398 -38.844 -12.234 1 84.62 91 LEU A N 1
ATOM 743 C CA . LEU A 1 91 ? -2.193 -39.562 -12.641 1 84.62 91 LEU A CA 1
ATOM 744 C C . LEU A 1 91 ? -1.966 -40.781 -11.758 1 84.62 91 LEU A C 1
ATOM 746 O O . LEU A 1 91 ? -1.562 -41.844 -12.25 1 84.62 91 LEU A O 1
ATOM 750 N N . SER A 1 92 ? -2.236 -40.594 -10.469 1 86.75 92 SER A N 1
ATOM 751 C CA . SER A 1 92 ? -2.076 -41.688 -9.516 1 86.75 92 SER A CA 1
ATOM 752 C C . SER A 1 92 ? -3.059 -42.812 -9.805 1 86.75 92 SER A C 1
ATOM 754 O O . SER A 1 92 ? -2.709 -44 -9.695 1 86.75 92 SER A O 1
ATOM 756 N N . GLN A 1 93 ? -4.223 -42.531 -10.195 1 85.88 93 GLN A N 1
ATOM 757 C CA . GLN A 1 93 ? -5.246 -43.5 -10.523 1 85.88 93 GLN A CA 1
ATOM 758 C C . GLN A 1 93 ? -4.895 -44.281 -11.805 1 85.88 93 GLN A C 1
ATOM 760 O O . GLN A 1 93 ? -5.117 -45.469 -11.898 1 85.88 93 GLN A O 1
ATOM 765 N N . ASN A 1 94 ? -4.34 -43.5 -12.703 1 83.88 94 ASN A N 1
ATOM 766 C CA . ASN A 1 94 ? -3.959 -44.094 -13.969 1 83.88 94 ASN A CA 1
ATOM 767 C C . ASN A 1 94 ? -2.793 -45.062 -13.797 1 83.88 94 ASN A C 1
ATOM 769 O O . ASN A 1 94 ? -2.662 -46.031 -14.555 1 83.88 94 ASN A O 1
ATOM 773 N N . PHE A 1 95 ? -1.944 -44.781 -12.938 1 78.56 95 PHE A N 1
ATOM 774 C CA . PHE A 1 95 ? -0.786 -45.625 -12.719 1 78.56 95 PHE A CA 1
ATOM 775 C C . PHE A 1 95 ? -1.128 -46.75 -11.766 1 78.56 95 PHE A C 1
ATOM 777 O O . PHE A 1 95 ? -0.291 -47.625 -11.492 1 78.56 95 PHE A O 1
ATOM 784 N N . GLY A 1 96 ? -2.365 -46.969 -11.523 1 68.38 96 GLY A N 1
ATOM 785 C CA . GLY A 1 96 ? -2.82 -48.094 -10.711 1 68.38 96 GLY A CA 1
ATOM 786 C C . GLY A 1 96 ? -2.27 -48.062 -9.297 1 68.38 96 GLY A C 1
ATOM 787 O O . GLY A 1 96 ? -2.141 -49.094 -8.656 1 68.38 96 GLY A O 1
ATOM 788 N N . LEU A 1 97 ? -1.684 -46.875 -9.055 1 60.59 97 LEU A N 1
ATOM 789 C CA . LEU A 1 97 ? -1.01 -46.875 -7.766 1 60.59 97 LEU A CA 1
ATOM 790 C C . LEU A 1 97 ? -2.021 -46.844 -6.625 1 60.59 97 LEU A C 1
ATOM 792 O O . LEU A 1 97 ? -1.644 -46.75 -5.453 1 60.59 97 LEU A O 1
ATOM 796 N N . ARG A 1 98 ? -3.182 -47.188 -6.875 1 51.41 98 ARG A N 1
ATOM 797 C CA . ARG A 1 98 ? -3.873 -47.625 -5.664 1 51.41 98 ARG A CA 1
ATOM 798 C C . ARG A 1 98 ? -3.396 -49 -5.219 1 51.41 98 ARG A C 1
ATOM 800 O O . ARG A 1 98 ? -3.057 -49.844 -6.055 1 51.41 98 ARG A O 1
ATOM 807 N N . MET B 1 1 ? -2.703 34.531 2.846 1 43.41 1 MET B N 1
ATOM 808 C CA . MET B 1 1 ? -2.74 34.25 4.273 1 43.41 1 MET B CA 1
ATOM 809 C C . MET B 1 1 ? -2.6 32.75 4.516 1 43.41 1 MET B C 1
ATOM 811 O O . MET B 1 1 ? -2.959 31.938 3.658 1 43.41 1 MET B O 1
ATOM 815 N N . ALA B 1 2 ? -1.561 32.188 5.148 1 53.16 2 ALA B N 1
ATOM 816 C CA . ALA B 1 2 ? -1.448 30.766 5.461 1 53.16 2 ALA B CA 1
ATOM 817 C C . ALA B 1 2 ? -2.73 30.25 6.098 1 53.16 2 ALA B C 1
ATOM 819 O O . ALA B 1 2 ? -3.324 30.906 6.953 1 53.16 2 ALA B O 1
ATOM 820 N N . GLY B 1 3 ? -3.445 29.375 5.477 1 63.19 3 GLY B N 1
ATOM 821 C CA . GLY B 1 3 ? -4.734 28.953 6.004 1 63.19 3 GLY B CA 1
ATOM 822 C C . GLY B 1 3 ? -4.676 28.531 7.461 1 63.19 3 GLY B C 1
ATOM 823 O O . GLY B 1 3 ? -3.588 28.344 8.016 1 63.19 3 GLY B O 1
ATOM 824 N N . GLN B 1 4 ? -5.645 28.734 8.18 1 81 4 GLN B N 1
ATOM 825 C CA . GLN B 1 4 ? -5.777 28.484 9.617 1 81 4 GLN B CA 1
ATOM 826 C C . GLN B 1 4 ? -5.664 26.984 9.922 1 81 4 GLN B C 1
ATOM 828 O O . GLN B 1 4 ? -6.254 26.156 9.219 1 81 4 GLN B O 1
ATOM 833 N N . ILE B 1 5 ? -4.594 26.594 10.812 1 87.25 5 ILE B N 1
ATOM 834 C CA . ILE B 1 5 ? -4.453 25.266 11.375 1 87.25 5 ILE B CA 1
ATOM 835 C C . ILE B 1 5 ? -5.156 25.188 12.734 1 87.25 5 ILE B C 1
ATOM 837 O O . ILE B 1 5 ? -4.895 26.016 13.617 1 87.25 5 ILE B O 1
ATOM 841 N N . ARG B 1 6 ? -6.121 24.344 12.805 1 91.06 6 ARG B N 1
ATOM 842 C CA . ARG B 1 6 ? -6.926 24.219 14.008 1 91.06 6 ARG B CA 1
ATOM 843 C C . ARG B 1 6 ? -6.508 23 14.82 1 91.06 6 ARG B C 1
ATOM 845 O O . ARG B 1 6 ? -7.352 22.312 15.414 1 91.06 6 ARG B O 1
ATOM 852 N N . MET B 1 7 ? -5.324 22.609 14.719 1 93.62 7 MET B N 1
ATOM 853 C CA . MET B 1 7 ? -4.742 21.516 15.492 1 93.62 7 MET B CA 1
ATOM 854 C C . MET B 1 7 ? -3.648 22.031 16.422 1 93.62 7 MET B C 1
ATOM 856 O O . MET B 1 7 ? -2.92 22.953 16.078 1 93.62 7 MET B O 1
ATOM 860 N N . THR B 1 8 ? -3.648 21.359 17.609 1 94.81 8 THR B N 1
ATOM 861 C CA . THR B 1 8 ? -2.535 21.641 18.516 1 94.81 8 THR B CA 1
ATOM 862 C C . THR B 1 8 ? -1.26 20.953 18.016 1 94.81 8 THR B C 1
ATOM 864 O O . THR B 1 8 ? -1.314 20.047 17.188 1 94.81 8 THR B O 1
ATOM 867 N N . PRO B 1 9 ? -0.11 21.375 18.578 1 97 9 PRO B N 1
ATOM 868 C CA . PRO B 1 9 ? 1.145 20.703 18.234 1 97 9 PRO B CA 1
ATOM 869 C C . PRO B 1 9 ? 1.106 19.203 18.531 1 97 9 PRO B C 1
ATOM 871 O O . PRO B 1 9 ? 1.592 18.406 17.734 1 97 9 PRO B O 1
ATOM 874 N N . ASP B 1 10 ? 0.463 18.859 19.609 1 97.88 10 ASP B N 1
ATOM 875 C CA . ASP B 1 10 ? 0.394 17.453 19.984 1 97.88 10 ASP B CA 1
ATOM 876 C C . ASP B 1 10 ? -0.455 16.656 19 1 97.88 10 ASP B C 1
ATOM 878 O O . ASP B 1 10 ? -0.115 15.531 18.656 1 97.88 10 ASP B O 1
ATOM 882 N N . GLN B 1 11 ? -1.555 17.203 18.625 1 97.31 11 GLN B N 1
ATOM 883 C CA . GLN B 1 11 ? -2.406 16.547 17.641 1 97.31 11 GLN B CA 1
ATOM 884 C C . GLN B 1 11 ? -1.666 16.359 16.312 1 97.31 11 GLN B C 1
ATOM 886 O O . GLN B 1 11 ? -1.766 15.312 15.688 1 97.31 11 GLN B O 1
ATOM 891 N N . LEU B 1 12 ? -0.937 17.359 15.891 1 97.62 12 LEU B N 1
ATOM 892 C CA . LEU B 1 12 ? -0.141 17.297 14.672 1 97.62 12 LEU B CA 1
ATOM 893 C C . LEU B 1 12 ? 0.895 16.172 14.758 1 97.62 12 LEU B C 1
ATOM 895 O O . LEU B 1 12 ? 1.066 15.406 13.805 1 97.62 12 LEU B O 1
ATOM 899 N N . GLN B 1 13 ? 1.491 16.109 15.875 1 98.62 13 GLN B N 1
ATOM 900 C CA . GLN B 1 13 ? 2.514 15.078 16.062 1 98.62 13 GLN B CA 1
ATOM 901 C C . GLN B 1 13 ? 1.899 13.68 16.062 1 98.62 13 GLN B C 1
ATOM 903 O O . GLN B 1 13 ? 2.488 12.742 15.516 1 98.62 13 GLN B O 1
ATOM 908 N N . ALA B 1 14 ? 0.762 13.57 16.688 1 98.5 14 ALA B N 1
ATOM 909 C CA . ALA B 1 14 ? 0.086 12.273 16.719 1 98.5 14 ALA B CA 1
ATOM 910 C C . ALA B 1 14 ? -0.296 11.828 15.305 1 98.5 14 ALA B C 1
ATOM 912 O O . ALA B 1 14 ? -0.141 10.656 14.961 1 98.5 14 ALA B O 1
ATOM 913 N N . ARG B 1 15 ? -0.804 12.695 14.516 1 98.12 15 ARG B N 1
ATOM 914 C CA . ARG B 1 15 ? -1.152 12.367 13.133 1 98.12 15 ARG B CA 1
ATOM 915 C C . ARG B 1 15 ? 0.093 12.047 12.32 1 98.12 15 ARG B C 1
ATOM 917 O O . ARG B 1 15 ? 0.081 11.133 11.492 1 98.12 15 ARG B O 1
ATOM 924 N N . ALA B 1 16 ? 1.133 12.828 12.5 1 98.81 16 ALA B N 1
ATOM 925 C CA . ALA B 1 16 ? 2.4 12.57 11.828 1 98.81 16 ALA B CA 1
ATOM 926 C C . ALA B 1 16 ? 2.852 11.125 12.047 1 98.81 16 ALA B C 1
ATOM 928 O O . ALA B 1 16 ? 3.264 10.445 11.109 1 98.81 16 ALA B O 1
ATOM 929 N N . LYS B 1 17 ? 2.717 10.734 13.266 1 98.88 17 LYS B N 1
ATOM 930 C CA . LYS B 1 17 ? 3.148 9.383 13.617 1 98.88 17 LYS B CA 1
ATOM 931 C C . LYS B 1 17 ? 2.334 8.336 12.875 1 98.88 17 LYS B C 1
ATOM 933 O O . LYS B 1 17 ? 2.873 7.305 12.453 1 98.88 17 LYS B O 1
ATOM 938 N N . ARG B 1 18 ? 1.096 8.562 12.719 1 98.81 18 ARG B N 1
ATOM 939 C CA . ARG B 1 18 ? 0.24 7.621 12.008 1 98.81 18 ARG B CA 1
ATOM 940 C C . ARG B 1 18 ? 0.665 7.496 10.547 1 98.81 18 ARG B C 1
ATOM 942 O O . ARG B 1 18 ? 0.681 6.395 9.992 1 98.81 18 ARG B O 1
ATOM 949 N N . TYR B 1 19 ? 0.969 8.586 9.961 1 98.88 19 TYR B N 1
ATOM 950 C CA . TYR B 1 19 ? 1.464 8.547 8.586 1 98.88 19 TYR B CA 1
ATOM 951 C C . TYR B 1 19 ? 2.777 7.773 8.508 1 98.88 19 TYR B C 1
ATOM 953 O O . TYR B 1 19 ? 2.959 6.941 7.617 1 98.88 19 TYR B O 1
ATOM 961 N N . GLY B 1 20 ? 3.66 8.078 9.391 1 98.94 20 GLY B N 1
ATOM 962 C CA . GLY B 1 20 ? 4.938 7.383 9.406 1 98.94 20 GLY B CA 1
ATOM 963 C C . GLY B 1 20 ? 4.801 5.883 9.586 1 98.94 20 GLY B C 1
ATOM 964 O O . GLY B 1 20 ? 5.449 5.105 8.883 1 98.94 20 GLY B O 1
ATOM 965 N N . GLN B 1 21 ? 3.949 5.48 10.539 1 98.88 21 GLN B N 1
ATOM 966 C CA . GLN B 1 21 ? 3.699 4.062 10.789 1 98.88 21 GLN B CA 1
ATOM 967 C C . GLN B 1 21 ? 3.098 3.391 9.555 1 98.88 21 GLN B C 1
ATOM 969 O O . GLN B 1 21 ? 3.471 2.268 9.211 1 98.88 21 GLN B O 1
ATOM 974 N N . SER B 1 22 ? 2.193 4.09 8.93 1 98.88 22 SER B N 1
ATOM 975 C CA . SER B 1 22 ? 1.578 3.547 7.727 1 98.88 22 SER B CA 1
ATOM 976 C C . SER B 1 22 ? 2.607 3.365 6.617 1 98.88 22 SER B C 1
ATOM 978 O O . SER B 1 22 ? 2.6 2.35 5.914 1 98.88 22 SER B O 1
ATOM 980 N N . SER B 1 23 ? 3.482 4.328 6.43 1 98.94 23 SER B N 1
ATOM 981 C CA . SER B 1 23 ? 4.547 4.223 5.438 1 98.94 23 SER B CA 1
ATOM 982 C C . SER B 1 23 ? 5.41 2.988 5.684 1 98.94 23 SER B C 1
ATOM 984 O O . SER B 1 23 ? 5.68 2.223 4.754 1 98.94 23 SER B O 1
ATOM 986 N N . GLN B 1 24 ? 5.781 2.779 6.926 1 98.88 24 GLN B N 1
ATOM 987 C CA . GLN B 1 24 ? 6.629 1.645 7.285 1 98.88 24 GLN B CA 1
ATOM 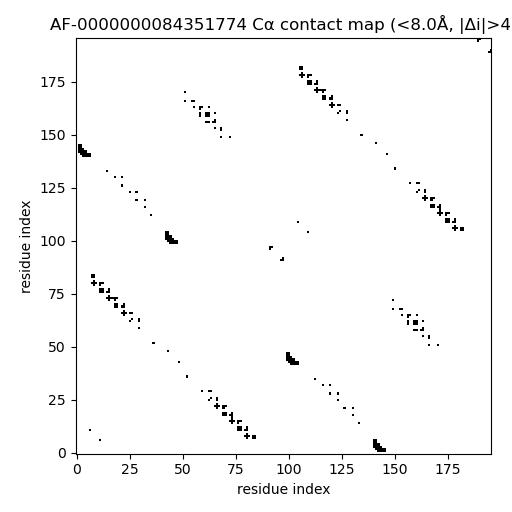988 C C . GLN B 1 24 ? 5.914 0.322 7.02 1 98.88 24 GLN B C 1
ATOM 990 O O . GLN B 1 24 ? 6.523 -0.628 6.52 1 98.88 24 GLN B O 1
ATOM 995 N N . GLN B 1 25 ? 4.66 0.293 7.391 1 98.88 25 GLN B N 1
ATOM 996 C CA . GLN B 1 25 ? 3.875 -0.914 7.145 1 98.88 25 GLN B CA 1
ATOM 997 C C . GLN B 1 25 ? 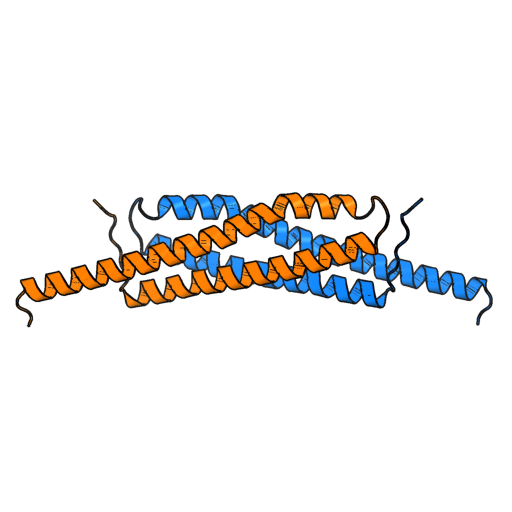3.787 -1.217 5.652 1 98.88 25 GLN B C 1
ATOM 999 O O . GLN B 1 25 ? 3.945 -2.367 5.238 1 98.88 25 GLN B O 1
ATOM 1004 N N . ILE B 1 26 ? 3.574 -0.211 4.875 1 98.88 26 ILE B N 1
ATOM 1005 C CA . ILE B 1 26 ? 3.469 -0.385 3.43 1 98.88 26 ILE B CA 1
ATOM 1006 C C . ILE B 1 26 ? 4.793 -0.907 2.875 1 98.88 26 ILE B C 1
ATOM 1008 O O . ILE B 1 26 ? 4.812 -1.831 2.059 1 98.88 26 ILE B O 1
ATOM 1012 N N . GLU B 1 27 ? 5.867 -0.328 3.301 1 98.81 27 GLU B N 1
ATOM 1013 C CA . GLU B 1 27 ? 7.184 -0.737 2.82 1 98.81 27 GLU B CA 1
ATOM 1014 C C . GLU B 1 27 ? 7.473 -2.193 3.174 1 98.81 27 GLU B C 1
ATOM 1016 O O . GLU B 1 27 ? 8.062 -2.926 2.379 1 98.81 27 GLU B O 1
ATOM 1021 N N . GLN B 1 28 ? 7.094 -2.547 4.336 1 98.81 28 GLN B N 1
ATOM 1022 C CA . GLN B 1 28 ? 7.293 -3.932 4.75 1 98.81 28 GLN B CA 1
ATOM 1023 C C . GLN B 1 28 ? 6.473 -4.887 3.885 1 98.81 28 GLN B C 1
ATOM 1025 O O . GLN B 1 28 ? 6.977 -5.922 3.447 1 98.81 28 GLN B O 1
ATOM 1030 N N . ILE B 1 29 ? 5.227 -4.551 3.676 1 98.88 29 ILE B N 1
ATOM 1031 C CA . ILE B 1 29 ? 4.359 -5.367 2.834 1 98.88 29 ILE B CA 1
ATOM 1032 C C . ILE B 1 29 ? 4.961 -5.488 1.437 1 98.88 29 ILE B C 1
ATOM 1034 O O . ILE B 1 29 ? 5.012 -6.582 0.868 1 98.88 29 ILE B O 1
ATOM 1038 N N . LEU B 1 30 ? 5.422 -4.391 0.879 1 98.88 30 LEU B N 1
ATOM 1039 C CA . LEU B 1 30 ? 6.004 -4.371 -0.458 1 98.88 30 LEU B CA 1
ATOM 1040 C C . LEU B 1 30 ? 7.238 -5.262 -0.525 1 98.88 30 LEU B C 1
ATOM 1042 O O . LEU B 1 30 ? 7.441 -5.98 -1.507 1 98.88 30 LEU B O 1
ATOM 1046 N N . ARG B 1 31 ? 8.062 -5.152 0.479 1 98.69 31 ARG B N 1
ATOM 1047 C CA . ARG B 1 31 ? 9.25 -6 0.524 1 98.69 31 ARG B CA 1
ATOM 1048 C C . ARG B 1 31 ? 8.867 -7.477 0.536 1 98.69 31 ARG B C 1
ATOM 1050 O O . ARG B 1 31 ? 9.422 -8.273 -0.218 1 98.69 31 ARG B O 1
ATOM 1057 N N . ASP B 1 32 ? 7.922 -7.852 1.369 1 98.62 32 ASP B N 1
ATOM 1058 C CA . ASP B 1 32 ? 7.457 -9.234 1.463 1 98.62 32 ASP B CA 1
ATOM 1059 C C . ASP B 1 32 ? 6.895 -9.719 0.129 1 98.62 32 ASP B C 1
ATOM 1061 O O . ASP B 1 32 ? 7.203 -10.82 -0.317 1 98.62 32 ASP B O 1
ATOM 1065 N N . LEU B 1 33 ? 6.109 -8.883 -0.49 1 98.81 33 LEU B N 1
ATOM 1066 C CA . LEU B 1 33 ? 5.477 -9.25 -1.751 1 98.81 33 LEU B CA 1
ATOM 1067 C C . LEU B 1 33 ? 6.508 -9.344 -2.871 1 98.81 33 LEU B C 1
ATOM 1069 O O . LEU B 1 33 ? 6.379 -10.18 -3.77 1 98.81 33 LEU B O 1
ATOM 1073 N N . THR B 1 34 ? 7.457 -8.453 -2.861 1 98.62 34 THR B N 1
ATOM 1074 C CA . THR B 1 34 ? 8.531 -8.516 -3.846 1 98.62 34 THR B CA 1
ATOM 1075 C C . THR B 1 34 ? 9.281 -9.844 -3.75 1 98.62 34 THR B C 1
ATOM 1077 O O . THR B 1 34 ? 9.539 -10.492 -4.77 1 98.62 34 THR B O 1
ATOM 1080 N N . ASN B 1 35 ? 9.57 -10.266 -2.551 1 98 35 ASN B N 1
ATOM 1081 C CA . ASN B 1 35 ? 10.211 -11.555 -2.342 1 98 35 ASN B CA 1
ATOM 1082 C C . ASN B 1 35 ? 9.328 -12.703 -2.818 1 98 35 ASN B C 1
ATOM 1084 O O . ASN B 1 35 ? 9.812 -13.641 -3.457 1 98 35 ASN B O 1
ATOM 1088 N N . LEU B 1 36 ? 8.07 -12.648 -2.506 1 97.44 36 LEU B N 1
ATOM 1089 C CA . LEU B 1 36 ? 7.121 -13.672 -2.93 1 97.44 36 LEU B CA 1
ATOM 1090 C C . LEU B 1 36 ? 7.062 -13.766 -4.453 1 97.44 36 LEU B C 1
ATOM 1092 O O . LEU B 1 36 ? 7.031 -14.859 -5.012 1 97.44 36 LEU B O 1
ATOM 1096 N N . GLN B 1 37 ? 7.07 -12.633 -5.125 1 96.62 37 GLN B N 1
ATOM 1097 C CA . GLN B 1 37 ? 7.062 -12.578 -6.582 1 96.62 37 GLN B CA 1
ATOM 1098 C C . GLN B 1 37 ? 8.312 -13.227 -7.164 1 96.62 37 GLN B C 1
ATOM 1100 O O . GLN B 1 37 ? 8.242 -13.961 -8.156 1 96.62 37 GLN B O 1
ATOM 1105 N N . GLU B 1 38 ? 9.453 -12.938 -6.594 1 94.81 38 GLU B N 1
ATOM 1106 C CA . GLU B 1 38 ? 10.711 -13.508 -7.055 1 94.81 38 GLU B CA 1
ATOM 1107 C C . GLU B 1 38 ? 10.703 -15.031 -6.93 1 94.81 38 GLU B C 1
ATOM 1109 O O . GLU B 1 38 ? 11.141 -15.734 -7.84 1 94.81 38 GLU B O 1
ATOM 1114 N N . GLU B 1 39 ? 10.219 -15.531 -5.836 1 93.94 39 GLU B N 1
ATOM 1115 C CA . GLU B 1 39 ? 10.109 -16.969 -5.621 1 93.94 39 GLU B CA 1
ATOM 1116 C C . GLU B 1 39 ? 9.156 -17.609 -6.629 1 93.94 39 GLU B C 1
ATOM 1118 O O . GLU B 1 39 ? 9.461 -18.672 -7.191 1 93.94 39 GLU B O 1
ATOM 1123 N N . LEU B 1 40 ? 8.055 -16.938 -6.836 1 93.62 40 LEU B N 1
ATOM 1124 C CA . LEU B 1 40 ? 7.059 -17.453 -7.766 1 93.62 40 LEU B CA 1
ATOM 1125 C C . LEU B 1 40 ? 7.621 -17.531 -9.18 1 93.62 40 LEU B C 1
ATOM 1127 O O . LEU B 1 40 ? 7.414 -18.516 -9.891 1 93.62 40 LEU B O 1
ATOM 1131 N N . ARG B 1 41 ? 8.273 -16.516 -9.602 1 91.31 41 ARG B N 1
ATOM 1132 C CA . ARG B 1 41 ? 8.867 -16.469 -10.938 1 91.31 41 ARG B CA 1
ATOM 1133 C C . ARG B 1 41 ? 9.82 -17.641 -11.148 1 91.31 41 ARG B C 1
ATOM 1135 O O . ARG B 1 41 ? 9.914 -18.172 -12.258 1 91.31 41 ARG B O 1
ATOM 1142 N N . GLY B 1 42 ? 10.5 -18.016 -10.086 1 90.5 42 GLY B N 1
ATOM 1143 C CA . GLY B 1 42 ? 11.461 -19.094 -10.195 1 90.5 42 GLY B CA 1
ATOM 1144 C C . GLY B 1 42 ? 10.805 -20.469 -10.234 1 90.5 42 GLY B C 1
ATOM 1145 O O . GLY B 1 42 ? 11.438 -21.453 -10.617 1 90.5 42 GLY B O 1
ATOM 1146 N N . GLU B 1 43 ? 9.57 -20.531 -9.859 1 91.5 43 GLU B N 1
ATOM 1147 C CA . GLU B 1 43 ? 8.922 -21.828 -9.688 1 91.5 43 GLU B CA 1
ATOM 1148 C C . GLU B 1 43 ? 7.789 -22.016 -10.695 1 91.5 43 GLU B C 1
ATOM 1150 O O . GLU B 1 43 ? 7.18 -23.078 -10.766 1 91.5 43 GLU B O 1
ATOM 1155 N N . TRP B 1 44 ? 7.516 -20.891 -11.367 1 87 44 TRP B N 1
ATOM 1156 C CA . TRP B 1 44 ? 6.441 -20.875 -12.352 1 87 44 TRP B CA 1
ATOM 1157 C C . TRP B 1 44 ? 6.984 -20.609 -13.75 1 87 44 TRP B C 1
ATOM 1159 O O . TRP B 1 44 ? 7.566 -19.547 -14.008 1 87 44 TRP B O 1
ATOM 1169 N N . G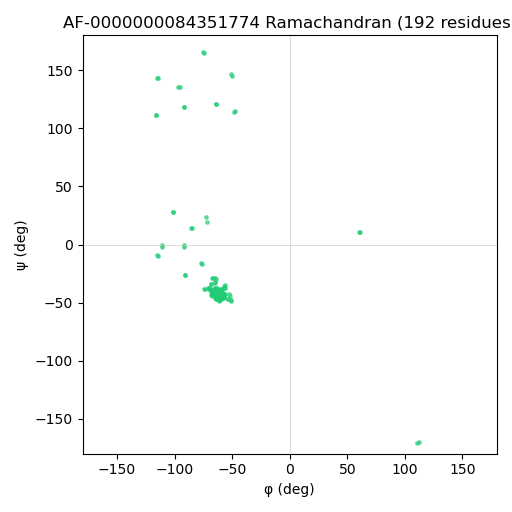LU B 1 45 ? 6.922 -21.562 -14.57 1 78.56 45 GLU B N 1
ATOM 1170 C CA . GLU B 1 45 ? 7.402 -21.406 -15.938 1 78.56 45 GLU B CA 1
ATOM 1171 C C . GLU B 1 45 ? 6.262 -21.047 -16.891 1 78.56 45 GLU B C 1
ATOM 1173 O O . GLU B 1 45 ? 5.164 -21.609 -16.781 1 78.56 45 GLU B O 1
ATOM 1178 N N . GLY B 1 46 ? 6.531 -20.062 -17.781 1 76.69 46 GLY B N 1
ATOM 1179 C CA . GLY B 1 46 ? 5.59 -19.781 -18.844 1 76.69 46 GLY B CA 1
ATOM 1180 C C . GLY B 1 46 ? 4.871 -18.453 -18.688 1 76.69 46 GLY B C 1
ATOM 1181 O O . GLY B 1 46 ? 5.223 -17.656 -17.828 1 76.69 46 GLY B O 1
ATOM 1182 N N . ARG B 1 47 ? 3.85 -18.312 -19.578 1 79.69 47 ARG B N 1
ATOM 1183 C CA . ARG B 1 47 ? 3.217 -17 -19.75 1 79.69 47 ARG B CA 1
ATOM 1184 C C . ARG B 1 47 ? 2.014 -16.844 -18.828 1 79.69 47 ARG B C 1
ATOM 1186 O O . ARG B 1 47 ? 1.456 -15.758 -18.703 1 79.69 47 ARG B O 1
ATOM 1193 N N . ALA B 1 48 ? 1.763 -17.891 -18.062 1 78 48 ALA B N 1
ATOM 1194 C CA . ALA B 1 48 ? 0.498 -17.891 -17.344 1 78 48 ALA B CA 1
ATOM 1195 C C . ALA B 1 48 ? 0.487 -16.797 -16.266 1 78 48 ALA B C 1
ATOM 1197 O O . ALA B 1 48 ? -0.562 -16.234 -15.961 1 78 48 ALA B O 1
ATOM 1198 N N . PHE B 1 49 ? 1.718 -16.5 -15.766 1 86.75 49 PHE B N 1
ATOM 1199 C CA . PHE B 1 49 ? 1.752 -15.531 -14.672 1 86.75 49 PHE B CA 1
ATOM 1200 C C . PHE B 1 49 ? 2.395 -14.227 -15.125 1 86.75 49 PHE B C 1
ATOM 1202 O O . PHE B 1 49 ? 2.479 -13.273 -14.359 1 86.75 49 PHE B O 1
ATOM 1209 N N . GLU B 1 50 ? 2.787 -14.188 -16.297 1 90.62 50 GLU B N 1
ATOM 1210 C CA . GLU B 1 50 ? 3.514 -13.039 -16.828 1 90.62 50 GLU B CA 1
ATOM 1211 C C . GLU B 1 50 ? 2.68 -11.766 -16.734 1 90.62 50 GLU B C 1
ATOM 1213 O O . GLU B 1 50 ? 3.211 -10.688 -16.453 1 90.62 50 GLU B O 1
ATOM 1218 N N . ARG B 1 51 ? 1.453 -11.938 -16.984 1 92.69 51 ARG B N 1
ATOM 1219 C CA . ARG B 1 51 ? 0.577 -10.773 -16.938 1 92.69 51 ARG B CA 1
ATOM 1220 C C . ARG B 1 51 ? 0.521 -10.188 -15.531 1 92.69 51 ARG B C 1
ATOM 1222 O O . ARG B 1 51 ? 0.55 -8.969 -15.359 1 92.69 51 ARG B O 1
ATOM 1229 N N . PHE B 1 52 ? 0.464 -11.055 -14.562 1 95.5 52 PHE B N 1
ATOM 1230 C CA . PHE B 1 52 ? 0.437 -10.586 -13.18 1 95.5 52 PHE B CA 1
ATOM 1231 C C . PHE B 1 52 ? 1.762 -9.93 -12.805 1 95.5 52 PHE B C 1
ATOM 1233 O O . PHE B 1 52 ? 1.781 -8.891 -12.133 1 95.5 52 PHE B O 1
ATOM 1240 N N . ASP B 1 53 ? 2.793 -10.547 -13.219 1 95.38 53 ASP B N 1
ATOM 1241 C CA . ASP B 1 53 ? 4.117 -10 -12.93 1 95.38 53 ASP B CA 1
ATOM 1242 C C . ASP B 1 53 ? 4.289 -8.617 -13.555 1 95.38 53 ASP B C 1
ATOM 1244 O O . ASP B 1 53 ? 4.855 -7.715 -12.938 1 95.38 53 ASP B O 1
ATOM 1248 N N . ASP B 1 54 ? 3.826 -8.477 -14.75 1 96.69 54 ASP B N 1
ATOM 1249 C CA . ASP B 1 54 ? 3.896 -7.191 -15.438 1 96.69 54 ASP B CA 1
ATOM 1250 C C . ASP B 1 54 ? 3.127 -6.117 -14.672 1 96.69 54 ASP B C 1
ATOM 1252 O O . ASP B 1 54 ? 3.621 -5.004 -14.492 1 96.69 54 ASP B O 1
ATOM 1256 N N . GLN B 1 55 ? 1.938 -6.48 -14.281 1 98.12 55 GLN B N 1
ATOM 1257 C CA . GLN B 1 55 ? 1.136 -5.531 -13.523 1 98.12 55 GLN B CA 1
ATOM 1258 C C . GLN B 1 55 ? 1.806 -5.188 -12.195 1 98.12 55 GLN B C 1
ATOM 1260 O O . GLN B 1 55 ? 1.764 -4.035 -11.75 1 98.12 55 GLN B O 1
ATOM 1265 N N . PHE B 1 56 ? 2.428 -6.164 -11.562 1 98.69 56 PHE B N 1
ATOM 1266 C CA . PHE B 1 56 ? 3.154 -5.922 -10.32 1 98.69 56 PHE B CA 1
ATOM 1267 C C . PHE B 1 56 ? 4.273 -4.91 -10.539 1 98.69 56 PHE B C 1
ATOM 1269 O O . PHE B 1 56 ? 4.402 -3.947 -9.781 1 98.69 56 PHE B O 1
ATOM 1276 N N . ARG B 1 57 ? 5.004 -5.074 -11.562 1 98 57 ARG B N 1
ATOM 1277 C CA . ARG B 1 57 ? 6.129 -4.199 -11.867 1 98 57 ARG B CA 1
ATOM 1278 C C . ARG B 1 57 ? 5.656 -2.783 -12.164 1 98 57 ARG B C 1
ATOM 1280 O O . ARG B 1 57 ? 6.34 -1.812 -11.836 1 98 57 ARG B O 1
ATOM 1287 N N . GLU B 1 58 ? 4.531 -2.691 -12.734 1 98.62 58 GLU B N 1
ATOM 1288 C CA . GLU B 1 58 ? 3.969 -1.389 -13.078 1 98.62 58 GLU B CA 1
ATOM 1289 C C . GLU B 1 58 ? 3.463 -0.66 -11.836 1 98.62 58 GLU B C 1
ATOM 1291 O O . GLU B 1 58 ? 3.633 0.555 -11.711 1 98.62 58 GLU B O 1
ATOM 1296 N N . LEU B 1 59 ? 2.895 -1.411 -10.953 1 98.81 59 LEU B N 1
ATOM 1297 C CA . LEU B 1 59 ? 2.189 -0.784 -9.836 1 98.81 59 LEU B CA 1
ATOM 1298 C C . LEU B 1 59 ? 3.119 -0.591 -8.641 1 98.81 59 LEU B C 1
ATOM 1300 O O . LEU B 1 59 ? 2.918 0.317 -7.836 1 98.81 59 LEU B O 1
ATOM 1304 N N . LYS B 1 60 ? 4.152 -1.431 -8.539 1 98.88 60 LYS B N 1
ATOM 1305 C CA . LYS B 1 60 ? 5.055 -1.396 -7.395 1 98.88 60 LYS B CA 1
ATOM 1306 C C . LYS B 1 60 ? 5.613 0.006 -7.172 1 98.88 60 LYS B C 1
ATOM 1308 O O . LYS B 1 60 ? 5.559 0.534 -6.062 1 98.88 60 LYS B O 1
ATOM 1313 N N . PRO B 1 61 ? 6.094 0.69 -8.227 1 98.81 61 PRO B N 1
ATOM 1314 C CA . PRO B 1 61 ? 6.637 2.031 -7.996 1 98.81 61 PRO B CA 1
ATOM 1315 C C . PRO B 1 61 ? 5.578 3.021 -7.516 1 98.81 61 PRO B C 1
ATOM 1317 O O . PRO B 1 61 ? 5.895 3.957 -6.773 1 98.81 61 PRO B O 1
ATOM 1320 N N . LYS B 1 62 ? 4.344 2.811 -7.898 1 98.81 62 LYS B N 1
ATOM 1321 C CA . LYS B 1 62 ? 3.271 3.691 -7.441 1 98.81 62 LYS B CA 1
ATOM 1322 C C . LYS B 1 62 ? 2.988 3.492 -5.957 1 98.81 62 LYS B C 1
ATOM 1324 O O . LYS B 1 62 ? 2.725 4.457 -5.234 1 98.81 62 LYS B O 1
ATOM 1329 N N . VAL B 1 63 ? 3.059 2.271 -5.516 1 98.88 63 VAL B N 1
ATOM 1330 C CA . VAL B 1 63 ? 2.889 1.969 -4.098 1 98.88 63 VAL B CA 1
ATOM 1331 C C . VAL B 1 63 ? 4.055 2.551 -3.301 1 98.88 63 VAL B C 1
ATOM 1333 O O . VAL B 1 63 ? 3.863 3.078 -2.203 1 98.88 63 VAL B O 1
ATOM 1336 N N . GLN B 1 64 ? 5.211 2.439 -3.867 1 98.88 64 GLN B N 1
ATOM 1337 C CA . GLN B 1 64 ? 6.379 3.047 -3.234 1 98.88 64 GLN B CA 1
ATOM 1338 C C . GLN B 1 64 ? 6.227 4.562 -3.143 1 98.88 64 GLN B C 1
ATOM 1340 O O . GLN B 1 64 ? 6.562 5.164 -2.119 1 98.88 64 GLN B O 1
ATOM 1345 N N . ASP B 1 65 ? 5.73 5.145 -4.195 1 98.88 65 ASP B N 1
ATOM 1346 C CA . ASP B 1 65 ? 5.465 6.578 -4.188 1 98.88 65 ASP B CA 1
ATOM 1347 C C . ASP B 1 65 ? 4.469 6.945 -3.088 1 98.88 65 ASP B C 1
ATOM 1349 O O . ASP B 1 65 ? 4.602 7.988 -2.443 1 98.88 65 ASP B O 1
ATOM 1353 N N . PHE B 1 66 ? 3.521 6.137 -2.939 1 98.94 66 PHE B N 1
ATOM 1354 C CA . PHE B 1 66 ? 2.518 6.371 -1.906 1 98.94 66 PHE B CA 1
ATOM 1355 C C . PHE B 1 66 ? 3.15 6.336 -0.52 1 98.94 66 PHE B C 1
ATOM 1357 O O . PHE B 1 66 ? 2.891 7.211 0.308 1 98.94 66 PHE B O 1
ATOM 1364 N N . SER B 1 67 ? 3.984 5.312 -0.299 1 98.94 67 SER B N 1
ATOM 1365 C CA . SER B 1 67 ? 4.707 5.246 0.967 1 98.94 67 SER B CA 1
ATOM 1366 C C . SER B 1 67 ? 5.547 6.496 1.188 1 98.94 67 SER B C 1
ATOM 1368 O O . SER B 1 67 ? 5.555 7.059 2.285 1 98.94 67 SER B O 1
ATOM 1370 N N . GLN B 1 68 ? 6.219 6.953 0.161 1 98.88 68 GLN B N 1
ATOM 1371 C CA . GLN B 1 68 ? 7.043 8.148 0.249 1 98.88 68 GLN B CA 1
ATOM 1372 C C . GLN B 1 68 ? 6.195 9.383 0.549 1 98.88 68 GLN B C 1
ATOM 1374 O O . GLN B 1 68 ? 6.605 10.258 1.316 1 98.88 68 GLN B O 1
ATOM 1379 N N . LEU B 1 69 ? 5.055 9.453 -0.083 1 98.94 69 LEU B N 1
ATOM 1380 C CA . LEU B 1 69 ? 4.137 10.547 0.196 1 98.94 69 LEU B CA 1
ATOM 1381 C C . LEU B 1 69 ? 3.775 10.594 1.677 1 98.94 69 LEU B C 1
ATOM 1383 O O . LEU B 1 69 ? 3.727 11.672 2.277 1 98.94 69 LEU B O 1
ATOM 1387 N N . MET B 1 70 ? 3.477 9.406 2.297 1 98.88 70 MET B N 1
ATOM 1388 C CA . MET B 1 70 ? 3.164 9.336 3.721 1 98.88 70 MET B CA 1
ATOM 1389 C C . MET B 1 70 ? 4.32 9.875 4.559 1 98.88 70 MET B C 1
ATOM 1391 O O . MET B 1 70 ? 4.102 10.586 5.543 1 98.88 70 MET B O 1
ATOM 1395 N N . GLN B 1 71 ? 5.52 9.539 4.156 1 98.88 71 GLN B N 1
ATOM 1396 C CA . GLN B 1 71 ? 6.691 10.039 4.871 1 98.88 71 GLN B CA 1
ATOM 1397 C C . GLN B 1 71 ? 6.805 11.555 4.75 1 98.88 71 GLN B C 1
ATOM 1399 O O . GLN B 1 71 ? 7.137 12.234 5.723 1 98.88 71 GLN B O 1
ATOM 1404 N N . ASP B 1 72 ? 6.547 12.031 3.58 1 98.69 72 ASP B N 1
ATOM 1405 C CA . ASP B 1 72 ? 6.594 13.477 3.355 1 98.69 72 ASP B CA 1
ATOM 1406 C C . ASP B 1 72 ? 5.555 14.195 4.211 1 9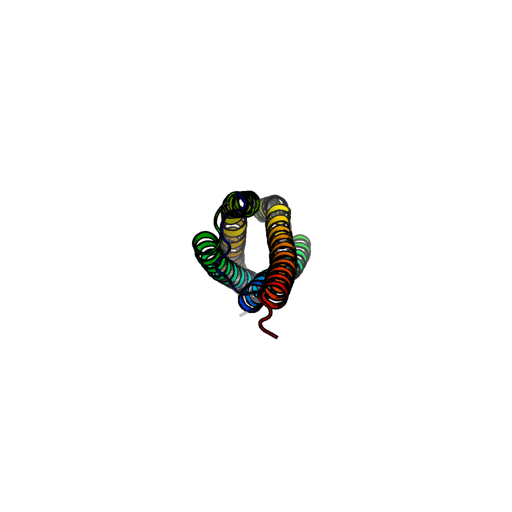8.69 72 ASP B C 1
ATOM 1408 O O . ASP B 1 72 ? 5.832 15.258 4.773 1 98.69 72 ASP B O 1
ATOM 1412 N N . ILE B 1 73 ? 4.418 13.633 4.277 1 98.31 73 ILE B N 1
ATOM 1413 C CA . ILE B 1 73 ? 3.363 14.219 5.094 1 98.31 73 ILE B CA 1
ATOM 1414 C C . ILE B 1 73 ? 3.771 14.188 6.566 1 98.31 73 ILE B C 1
ATOM 1416 O O . ILE B 1 73 ? 3.602 15.172 7.285 1 98.31 73 ILE B O 1
ATOM 1420 N N . GLU B 1 74 ? 4.266 13.031 6.965 1 98.81 74 GLU B N 1
ATOM 1421 C CA . GLU B 1 74 ? 4.762 12.93 8.336 1 98.81 74 GLU B CA 1
ATOM 1422 C C . GLU B 1 74 ? 5.742 14.055 8.648 1 98.81 74 GLU B C 1
ATOM 1424 O O . GLU B 1 74 ? 5.625 14.711 9.68 1 98.81 74 GLU B O 1
ATOM 1429 N N . MET B 1 75 ? 6.668 14.258 7.789 1 98.62 75 MET B N 1
ATOM 1430 C CA . MET B 1 75 ? 7.691 15.281 7.992 1 98.62 75 MET B CA 1
ATOM 1431 C C . MET B 1 75 ? 7.074 16.672 8.039 1 98.62 75 MET B C 1
ATOM 1433 O O . MET B 1 75 ? 7.414 17.484 8.914 1 98.62 75 MET B O 1
ATOM 1437 N N . GLN B 1 76 ? 6.176 16.938 7.129 1 97.19 76 GLN B N 1
ATOM 1438 C CA . GLN B 1 76 ? 5.539 18.25 7.074 1 97.19 76 GLN B CA 1
ATOM 1439 C C . GLN B 1 76 ? 4.723 18.516 8.336 1 97.19 76 GLN B C 1
ATOM 1441 O O . GLN B 1 76 ? 4.758 19.625 8.875 1 97.19 76 GLN B O 1
ATOM 1446 N N . LEU B 1 77 ? 3.977 17.5 8.781 1 97.62 77 LEU B N 1
ATOM 1447 C CA . LEU B 1 77 ? 3.176 17.656 9.992 1 97.62 77 LEU B CA 1
ATOM 1448 C C . LEU B 1 77 ? 4.066 17.875 11.211 1 97.62 77 LEU B C 1
ATOM 1450 O O . LEU B 1 77 ? 3.736 18.656 12.094 1 97.62 77 LEU B O 1
ATOM 1454 N N . THR B 1 78 ? 5.168 17.172 11.25 1 98.56 78 THR B N 1
ATOM 1455 C CA . THR B 1 78 ? 6.113 17.328 12.352 1 98.56 78 THR B CA 1
ATOM 1456 C C . THR B 1 78 ? 6.68 18.734 12.383 1 98.56 78 THR B C 1
ATOM 1458 O O . THR B 1 78 ? 6.703 19.375 13.438 1 98.56 78 THR B O 1
ATOM 1461 N N . LYS B 1 79 ? 7.109 19.25 11.258 1 97.69 79 LYS B N 1
ATOM 1462 C CA . LYS B 1 79 ? 7.625 20.609 11.156 1 97.69 79 LYS B CA 1
ATOM 1463 C C . LYS B 1 79 ? 6.559 21.625 11.539 1 97.69 7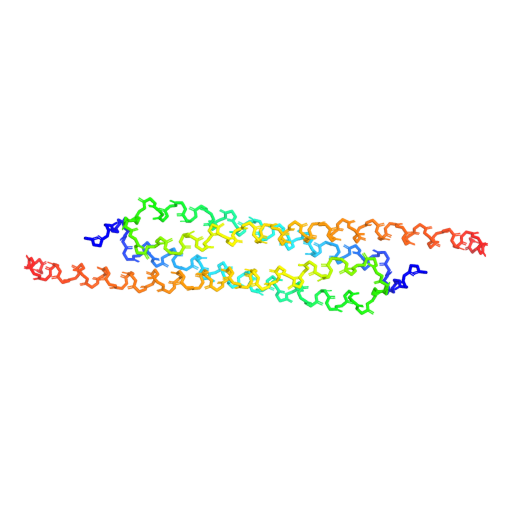9 LYS B C 1
ATOM 1465 O O . LYS B 1 79 ? 6.852 22.609 12.234 1 97.69 79 LYS B O 1
ATOM 1470 N N . THR B 1 80 ? 5.348 21.422 11.086 1 95.69 80 THR B N 1
ATOM 1471 C CA . THR B 1 80 ? 4.234 22.312 11.398 1 95.69 80 THR B CA 1
ATOM 1472 C C . THR B 1 80 ? 3.967 22.328 12.898 1 95.69 80 THR B C 1
ATOM 1474 O O . THR B 1 80 ? 3.725 23.391 13.484 1 95.69 80 THR B O 1
ATOM 1477 N N . ALA B 1 81 ? 4.008 21.125 13.5 1 97.12 81 ALA B N 1
ATOM 1478 C CA . ALA B 1 81 ? 3.812 21.031 14.945 1 97.12 81 ALA B CA 1
ATOM 1479 C C . ALA B 1 81 ? 4.828 21.891 15.695 1 97.12 81 ALA B C 1
ATOM 1481 O O . ALA B 1 81 ? 4.473 22.594 16.641 1 97.12 81 ALA B O 1
ATOM 1482 N N . GLU B 1 82 ? 6.012 21.844 15.273 1 97.44 82 GLU B N 1
ATOM 1483 C CA . GLU B 1 82 ? 7.082 22.625 15.891 1 97.44 82 GLU B CA 1
ATOM 1484 C C . GLU B 1 82 ? 6.855 24.125 15.703 1 97.44 82 GLU B C 1
ATOM 1486 O O . GLU B 1 82 ? 7.043 24.906 16.641 1 97.44 82 GLU B O 1
ATOM 1491 N N . ALA B 1 83 ? 6.473 24.516 14.523 1 94.75 83 ALA B N 1
ATOM 1492 C CA . ALA B 1 83 ? 6.238 25.922 14.219 1 94.75 83 ALA B CA 1
ATOM 1493 C C . ALA B 1 83 ? 5.078 26.484 15.047 1 94.75 83 ALA B C 1
ATOM 1495 O O . ALA B 1 83 ? 5.152 27.609 15.555 1 94.75 83 ALA B O 1
ATOM 1496 N N . VAL B 1 84 ? 4.043 25.703 15.148 1 92.75 84 VAL B N 1
ATOM 1497 C CA . VAL B 1 84 ? 2.871 26.109 15.914 1 92.75 84 VAL B CA 1
ATOM 1498 C C . VAL B 1 84 ? 3.244 26.266 17.391 1 92.75 84 VAL B C 1
ATOM 1500 O O . VAL B 1 84 ? 2.836 27.219 18.047 1 92.75 84 VAL B O 1
ATOM 1503 N N . ALA B 1 85 ? 3.986 25.328 17.891 1 95 85 ALA B N 1
ATOM 1504 C CA . ALA B 1 85 ? 4.426 25.375 19.281 1 95 85 ALA B CA 1
ATOM 1505 C C . ALA B 1 85 ? 5.254 26.625 19.562 1 95 85 ALA B C 1
ATOM 1507 O O . ALA B 1 85 ? 5.07 27.281 20.578 1 95 85 ALA B O 1
ATOM 1508 N N . GLN B 1 86 ? 6.078 26.938 18.688 1 94.44 86 GLN B N 1
ATOM 1509 C CA . GLN B 1 86 ? 6.938 28.109 18.812 1 94.44 86 GLN B CA 1
AT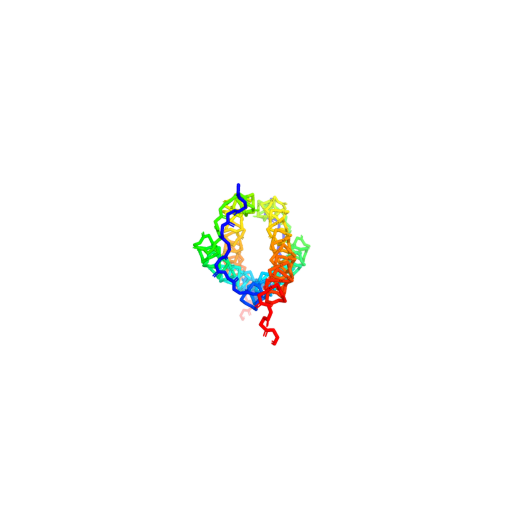OM 1510 C C . GLN B 1 86 ? 6.125 29.406 18.75 1 94.44 86 GLN B C 1
ATOM 1512 O O . GLN B 1 86 ? 6.379 30.344 19.5 1 94.44 86 GLN B O 1
ATOM 1517 N N . GLN B 1 87 ? 5.188 29.406 17.859 1 89.12 87 GLN B N 1
ATOM 1518 C CA . GLN B 1 87 ? 4.316 30.578 17.734 1 89.12 87 GLN B CA 1
ATOM 1519 C C . GLN B 1 87 ? 3.502 30.797 19 1 89.12 87 GLN B C 1
ATOM 1521 O O . GLN B 1 87 ? 3.35 31.922 19.453 1 89.12 87 GLN B O 1
ATOM 1526 N N . ASP B 1 88 ? 2.996 29.719 19.5 1 88.94 88 ASP B N 1
ATOM 1527 C CA . ASP B 1 88 ? 2.229 29.797 20.75 1 88.94 88 ASP B CA 1
ATOM 1528 C C . ASP B 1 88 ? 3.084 30.344 21.891 1 88.94 88 ASP B C 1
ATOM 1530 O O . ASP B 1 88 ? 2.615 31.141 22.688 1 88.94 88 ASP B O 1
ATOM 1534 N N . GLU B 1 89 ? 4.254 29.859 21.953 1 88.62 89 GLU B N 1
ATOM 1535 C CA . GLU B 1 89 ? 5.168 30.312 23 1 88.62 89 GLU B CA 1
ATOM 1536 C C . GLU B 1 89 ? 5.492 31.797 22.828 1 88.62 89 GLU B C 1
ATOM 1538 O O . GLU B 1 89 ? 5.512 32.531 23.812 1 88.62 89 GLU B O 1
ATOM 1543 N N . ALA B 1 90 ? 5.68 32.188 21.641 1 88.06 90 ALA B N 1
ATOM 1544 C CA . ALA B 1 90 ? 6.004 33.594 21.344 1 88.06 90 ALA B CA 1
ATOM 1545 C C . ALA B 1 90 ? 4.832 34.5 21.688 1 88.06 90 ALA B C 1
ATOM 1547 O O . ALA B 1 90 ? 5.023 35.594 22.219 1 88.06 90 ALA B O 1
ATOM 1548 N N . LEU B 1 91 ? 3.705 34.094 21.422 1 84.44 91 LEU B N 1
ATOM 1549 C CA . LEU B 1 91 ? 2.5 34.844 21.719 1 84.44 91 LEU B CA 1
ATOM 1550 C C . LEU B 1 91 ? 2.281 34.969 23.219 1 84.44 91 LEU B C 1
ATOM 1552 O O . LEU B 1 91 ? 1.88 36.031 23.719 1 84.44 91 LEU B O 1
ATOM 1556 N N . SER B 1 92 ? 2.564 33.844 23.906 1 86.62 92 SER B N 1
ATOM 1557 C CA . SER B 1 92 ? 2.41 33.844 25.359 1 86.62 92 SER B CA 1
ATOM 1558 C C . SER B 1 92 ? 3.395 34.812 26.031 1 86.62 92 SER B C 1
ATOM 1560 O O . SER B 1 92 ? 3.047 35.469 27 1 86.62 92 SER B O 1
ATOM 1562 N N . GLN B 1 93 ? 4.547 34.906 25.547 1 85.69 93 GLN B N 1
ATOM 1563 C CA . GLN B 1 93 ? 5.57 35.781 26.094 1 85.69 93 GLN B CA 1
ATOM 1564 C C . GLN B 1 93 ? 5.219 37.25 25.828 1 85.69 93 GLN B C 1
ATOM 1566 O O . GLN B 1 93 ? 5.441 38.125 26.688 1 85.69 93 GLN B O 1
ATOM 1571 N N . ASN B 1 94 ? 4.66 37.469 24.656 1 83.56 94 ASN B N 1
ATOM 1572 C CA . ASN B 1 94 ? 4.273 38.812 24.312 1 83.56 94 ASN B CA 1
ATOM 1573 C C . ASN B 1 94 ? 3.109 39.312 25.172 1 83.56 94 ASN B C 1
ATOM 1575 O O . ASN B 1 94 ? 2.979 40.5 25.406 1 83.56 94 ASN B O 1
ATOM 1579 N N . PHE B 1 95 ? 2.268 38.438 25.516 1 78.56 95 PHE B N 1
ATOM 1580 C CA . PHE B 1 95 ? 1.114 38.844 26.312 1 78.56 95 PHE B CA 1
ATOM 1581 C C . PHE B 1 95 ? 1.465 38.844 27.797 1 78.56 95 PHE B C 1
ATOM 1583 O O . PHE B 1 95 ? 0.633 39.188 28.641 1 78.56 95 PHE B O 1
ATOM 1590 N N . GLY B 1 96 ? 2.688 38.781 28.094 1 68.12 96 GLY B N 1
ATOM 1591 C CA . GLY B 1 96 ? 3.158 38.875 29.453 1 68.12 96 GLY B CA 1
ATOM 1592 C C . GLY B 1 96 ? 2.633 37.781 30.359 1 68.12 96 GLY B C 1
ATOM 1593 O O . GLY B 1 96 ? 2.525 37.969 31.578 1 68.12 96 GLY B O 1
ATOM 1594 N N . LEU B 1 97 ? 2.027 36.844 29.641 1 60.59 97 LEU B N 1
ATOM 1595 C CA . LEU B 1 97 ? 1.38 35.844 30.484 1 60.59 97 LEU B CA 1
ATOM 1596 C C . LEU B 1 97 ? 2.416 34.938 31.156 1 60.59 97 LEU B C 1
ATOM 1598 O O . LEU B 1 97 ? 2.059 33.969 31.828 1 60.59 97 LEU B O 1
ATOM 1602 N N . ARG B 1 98 ? 3.564 35.406 31.297 1 51.28 98 ARG B N 1
ATOM 1603 C CA . ARG B 1 98 ? 4.273 34.75 32.406 1 51.28 98 ARG B CA 1
ATOM 1604 C C . ARG B 1 98 ? 3.74 35.219 33.75 1 51.28 98 ARG B C 1
ATOM 1606 O O . ARG B 1 98 ? 3.332 36.375 33.906 1 51.28 98 ARG B O 1
#

pLDDT: mean 92.48, std 10.93, range [43.41, 98.94]

Foldseek 3Di:
DPDDDPDALVRLLVLLVVLLVVLVVLVVVLVVVVVVLVVCPVVDDDDPCVVVVVVCVVCSVVSNVSSVVSNVSSVVSNVVSVVRVVVVVVVCVVVVVD/DPDDDPDALVRLLVLLVVLLVVLVVLVVVLVVVVVVLVVCPVVDDDDPCVVVVVVCVVCSVVSNVSSVVSNVSSVVSNVVSVVRVVVVVVVCVVVVVD

Solvent-accessible surface area (backbone atoms only — not comparable to full-atom values): 10083 Å² total; per-residue (Å²): 127,84,39,62,69,74,61,54,38,65,56,29,40,55,53,17,48,53,29,40,52,49,19,51,51,48,51,50,51,50,53,52,49,52,52,51,50,54,54,45,58,75,37,43,41,58,69,86,53,46,63,58,51,50,49,47,64,63,36,48,60,47,43,50,49,45,28,50,48,28,43,50,48,17,52,52,30,42,53,47,17,51,51,49,48,51,50,53,52,53,52,41,58,72,66,53,68,110,128,83,37,61,70,74,63,53,39,66,55,29,40,55,52,16,49,51,31,38,53,49,20,53,51,48,51,50,51,50,52,54,49,50,52,52,50,56,54,45,57,75,36,44,40,56,69,87,53,46,62,58,52,51,52,47,65,63,36,49,60,48,43,51,48,46,27,50,49,27,42,50,47,18,51,51,30,41,54,47,17,51,51,48,48,50,49,52,50,52,51,40,58,71,65,53,69,110

Radius of gyration: 24.02 Å; Cα contacts (8 Å, |Δi|>4): 182; chains: 2; bounding box: 23×87×56 Å

Sequence (196 aa):
MAGQIRMTPDQLQARAKRYGQSSQQIEQILRDLTNLQEELRGEWEGRAFERFDDQFRELKPKVQDFSQLMQDIEMQLTKTAEAVAQQDEALSQNFGLRMAGQIRMTPDQLQARAKRYGQSSQQIEQILRDLTNLQEELRGEWEGRAFERFDDQFRELKPKVQDFSQLMQDIEMQLTKTAEAVAQQDEALSQNFGLR

InterPro domains:
  IPR010310 Type VII secretion system ESAT-6-like [PF06013] (4-89)
  IPR010310 Type VII secretion system ESAT-6-like [TIGR03930] (4-91)
  IPR036689 ESAT-6-like superfamily [SSF140453] (3-96)

Organism: NCBI:txid482461

Nearest PDB structures (foldseek):
  3o9o-assembly1_B  TM=9.867E-01  e=6.004E-06  Streptococcus agalactiae NEM316
  4j7k-assembly1_A  TM=8.525E-01  e=3.895E-03  Bacillus anthracis str. Sterne
  4j10-assembly1_A  TM=8.643E-01  e=5.527E-03  Bacillus anthracis str. Sterne
  4j41-assembly2_D  TM=8.394E-01  e=6.584E-03  Bacillus anthracis str. Sterne
  4j7j-assembly1_A  TM=8.579E-01  e=6.211E-03  Bacillus anthracis str. Sterne

Secondary structure (DSSP, 8-state):
--PPB---HHHHHHHHHHHHHHHHHHHHHHHHHHHHHHHHHHHB-SGGGHHHHHHHHHHHHHHHHHHHHHHHHHHHHHHHHHHHHHHHHHHHHHTT--/--PPB---HHHHHHHHHHHHHHHHHHHHHHHHHHHHHHHHHHHB-SGGGHHHHHHHHHHHHHHHHHHHHHHHHHHHHHHHHHHHHHHHHHHHHHTT--

=== Feature glossary ===
A reading guide for the features in this record.

Start from the sequence.

  · Sequence gives the chain of amino acids in standard one-letter code (A=alanine, C=cysteine, …, Y=tyrosine), read N→C. It is the only feature that is directly encoded by the gene; all structural features are derived from the folded form of this sequence.

Fold it, and you get atomic coordinates and the backbone conformation that goes with them.

  · The mmCIF table is the protein's shape written out atom by atom. For each backbone N, Cα, C, and carbonyl O, it records an (x, y, z) coordinate triple in Å plus the residue type, chain letter, and residue number.

  · Backbone dihedral angles. Every residue except chain termini has a φ (preceding-C → N → Cα → C) and a ψ (N → Cα → C → next-N). They are reported in degrees following the IUPAC sign convention. Secondary structure is essentially a statement about which (φ, ψ) basin each residue occupies.

  · DSSP 8-state secondary structure assigns each residue one of H (α-helix), G (3₁₀-helix), I (π-helix), E (extended β-strand), B (isolated β-bridge), T (hydrogen-bonded turn), S (bend), or '-' (coil). The assignment is computed from backbone hydrogen-bond geometry via the Kabsch–Sander algorithm.

  · P-SEA three-state annotation labels each residue as helix, strand, or coil based purely on the geometry of the Cα trace. It serves as a fallback when the full backbone (and thus DSSP) is unavailable.

Summarize the fold with a handful of shape descriptors and a per-residue structural alphabet.

  · Radius of gyration (Rg) is the root-mean-square distance of Cα atoms from their centroid — a single number for overall size and compactness. A globular domain of N residues has Rg ≈ 2.2·N^0.38 Å; an extended or disordered chain has a much larger Rg. The Cα contact count is the number of residue pairs whose Cα atoms are within 8 Å and are more than four positions apart in sequence — a standard proxy for tertiary packing density. The bounding box is the smallest axis-aligned box enclosing all Cα atoms.

  · Foldseek's 3Di representation compresses backbone geometry into a per-residue letter drawn from a learned twenty-state alphabet. It captures the tertiary interaction pattern around each residue — which residues are packed against it in space, regardless of where they are in sequence.

  · Accessible surface area quantifies burial. A residue with SASA near zero is packed into the hydrophobic core; one with SASA >100 Å² sits on the surface. Computed here via the Shrake–Rupley numerical algorithm with a 1.4 Å probe.

Ask how reliable the model is.

  · For AlphaFold models, the B-factor field carries pLDDT — the model's own estimate of local accuracy on a 0–100 scale. Regions with pLDDT<50 should be treated as essentially unmodeled; they often correspond to intrinsically disordered segments.

  · For experimental (PDB) structures, the B-factor (temperature factor) quantifies the positional spread of each atom in the crystal — a combination of thermal vibration and static disorder — in units of Å². High B-factors mark flexible loops or poorly resolved regions; low B-factors mark the rigid, well-ordered core.

  · PAE(i, j) answers: if I align the predicted and true structures on residue i, how far off (in Å) do I expect residue j to be? A block-diagonal PAE matrix with low values on the blocks and high values off-diagonal is the signature of a multi-domain protein with confidently predicted domains but uncertain inter-domain orientation.

Place it in context: what it resembles, what it is annotated as, and how it looks.

  · Structural nearest neighbors (via Foldseek easy-search vs the PDB). Reported per hit: target PDB id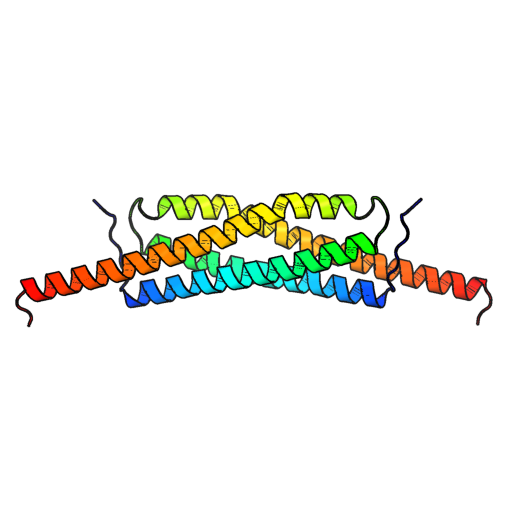, E-value, and alignment TM-score. A TM-score above ~0.5 is the conventional threshold for 'same fold'.

  · Functional annotations link the protein to curated databases. InterPro entries identify conserved domains and families by matching the sequence against member-database signatures (Pfam, PROSITE, CDD, …). Gene Ontology (GO) terms describe molecular function, biological process, and cellular component in a controlled vocabulary. CATH places the structure in a hierarchical fold classification (Class/Architecture/Topology/Homologous-superfamily). The organism is the source species.

  · Plot images: a contact map (which residues are close in 3D, as an N×N binary image), a Ramachandran scatter (backbone torsion angles, revealing secondary-structure composition at a glance), and — for AlphaFold structures — a PAE heatmap (pairwise prediction confidence).

  · Structure images are PyMOL renders from six orthogonal camera directions. Cartoon representation draws helices as coils and strands as arrows; sticks shows the backbone as bonds; surface shows the solvent-excluded envelope. Rainbow coloring maps sequence position to hue (blue→red, N→C); chain coloring assigns a distinct color per polypeptide.